Protein AF-A0A969UYA5-F1 (afdb_monomer_lite)

pLDDT: mean 72.91, std 16.97, range [27.48, 94.69]

Radius of gyration: 22.66 Å; chains: 1; bounding box: 53×50×68 Å

Structure (mmCIF, N/CA/C/O backbone):
data_AF-A0A969UYA5-F1
#
_entry.id   AF-A0A969UYA5-F1
#
loop_
_atom_site.group_PDB
_atom_site.id
_atom_site.type_symbol
_atom_site.label_atom_id
_atom_site.label_alt_id
_atom_site.label_comp_id
_atom_site.label_asym_id
_atom_site.label_entity_id
_atom_site.label_seq_id
_atom_site.pdbx_PDB_ins_code
_atom_site.Cartn_x
_atom_site.Cartn_y
_atom_site.Cartn_z
_atom_site.occupancy
_atom_site.B_iso_or_equiv
_atom_site.auth_seq_id
_atom_site.auth_comp_id
_atom_site.auth_asym_id
_atom_site.auth_atom_id
_atom_site.pdbx_PDB_model_num
ATOM 1 N N . MET A 1 1 ? 2.838 2.531 -11.639 1.00 58.12 1 MET A N 1
ATOM 2 C CA . MET A 1 1 ? 3.447 3.869 -11.835 1.00 58.12 1 MET A CA 1
ATOM 3 C C . MET A 1 1 ? 4.867 3.966 -11.291 1.00 58.12 1 MET A C 1
ATOM 5 O O . MET A 1 1 ? 5.771 4.170 -12.091 1.00 58.12 1 MET A O 1
ATOM 9 N N . ARG A 1 2 ? 5.106 3.762 -9.983 1.00 70.12 2 ARG A N 1
ATOM 10 C CA . ARG A 1 2 ? 6.460 3.898 -9.406 1.00 70.12 2 ARG A CA 1
ATOM 11 C C . ARG A 1 2 ? 7.513 2.998 -10.066 1.00 70.12 2 ARG A C 1
ATOM 13 O O . ARG A 1 2 ? 8.562 3.501 -10.433 1.00 70.12 2 ARG A O 1
ATOM 20 N N . ILE A 1 3 ? 7.188 1.719 -10.266 1.00 68.94 3 ILE A N 1
ATOM 21 C CA . ILE A 1 3 ? 8.092 0.694 -10.829 1.00 68.94 3 ILE A CA 1
ATOM 22 C C . ILE A 1 3 ? 8.556 1.015 -12.260 1.00 68.94 3 ILE A C 1
ATOM 24 O O . ILE A 1 3 ? 9.646 0.620 -12.644 1.00 68.94 3 ILE A O 1
ATOM 28 N N . LEU A 1 4 ? 7.724 1.701 -13.048 1.00 67.19 4 LEU A N 1
ATOM 29 C CA . LEU A 1 4 ? 7.918 1.834 -14.498 1.00 67.19 4 LEU A CA 1
ATOM 30 C C . LEU A 1 4 ? 8.340 3.243 -14.938 1.00 67.19 4 LEU A C 1
ATOM 32 O O . LEU A 1 4 ? 8.983 3.384 -15.971 1.00 67.19 4 LEU A O 1
ATOM 36 N N . PHE A 1 5 ? 7.951 4.286 -14.194 1.00 67.25 5 PHE A N 1
ATOM 37 C CA . PHE A 1 5 ? 8.047 5.672 -14.675 1.00 67.25 5 PHE A CA 1
ATOM 38 C C . PHE A 1 5 ? 8.763 6.623 -13.709 1.00 67.25 5 PHE A C 1
ATOM 40 O O . PHE A 1 5 ? 9.532 7.476 -14.137 1.00 67.25 5 PHE A O 1
ATOM 47 N N . VAL A 1 6 ? 8.504 6.506 -12.404 1.00 71.94 6 VAL A N 1
ATOM 48 C CA . VAL A 1 6 ? 8.884 7.545 -11.424 1.00 71.94 6 VAL A CA 1
ATOM 49 C C . VAL A 1 6 ? 10.301 7.357 -10.892 1.00 71.94 6 VAL A C 1
ATOM 51 O O . VAL A 1 6 ? 10.948 8.325 -10.516 1.00 71.94 6 VAL A O 1
ATOM 54 N N . ASN A 1 7 ? 10.778 6.115 -10.834 1.00 71.62 7 ASN A N 1
ATOM 55 C CA . ASN A 1 7 ? 12.016 5.790 -10.132 1.00 71.62 7 ASN A CA 1
ATOM 56 C C . ASN A 1 7 ? 13.274 6.232 -10.894 1.00 71.62 7 ASN A C 1
ATOM 58 O O . ASN A 1 7 ? 14.231 6.685 -10.288 1.00 71.62 7 ASN A O 1
ATOM 62 N N . SER A 1 8 ? 13.250 6.115 -12.224 1.00 69.94 8 SER A N 1
ATOM 63 C CA . SER A 1 8 ? 14.425 6.310 -13.082 1.00 69.94 8 SER A CA 1
ATOM 64 C C . SER A 1 8 ? 14.587 7.754 -13.582 1.00 69.94 8 SER A C 1
ATOM 66 O O . SER A 1 8 ? 15.709 8.202 -13.815 1.00 69.94 8 SER A O 1
ATOM 68 N N . SER A 1 9 ? 13.495 8.522 -13.730 1.00 76.44 9 SER A N 1
ATOM 69 C CA . SER A 1 9 ? 13.557 9.868 -14.313 1.00 76.44 9 SER A CA 1
ATOM 70 C C . SER A 1 9 ? 13.165 10.975 -13.326 1.00 76.44 9 SER A C 1
ATOM 72 O O . SER A 1 9 ? 12.077 10.995 -12.744 1.00 76.44 9 SER A O 1
ATOM 74 N N . ARG A 1 10 ? 14.063 11.958 -13.182 1.00 83.19 10 ARG A N 1
ATOM 75 C CA . ARG A 1 10 ? 13.858 13.143 -12.329 1.00 83.19 10 ARG A CA 1
ATOM 76 C C . ARG A 1 10 ? 12.681 13.988 -12.821 1.00 83.19 10 ARG A C 1
ATOM 78 O O . ARG A 1 10 ? 11.935 14.537 -12.018 1.00 83.19 10 ARG A O 1
ATOM 85 N N . ILE A 1 11 ? 12.496 14.045 -14.141 1.00 84.31 11 ILE A N 1
ATOM 86 C CA . ILE A 1 11 ? 11.427 14.809 -14.792 1.00 84.31 11 ILE A CA 1
ATOM 87 C C . ILE A 1 11 ? 10.058 14.184 -14.497 1.00 84.31 11 ILE A C 1
ATOM 89 O O . ILE A 1 11 ? 9.141 14.902 -14.107 1.00 84.31 11 ILE A O 1
ATOM 93 N N . SER A 1 12 ? 9.908 12.857 -14.615 1.00 82.88 12 SER A N 1
ATOM 94 C CA . SER A 1 12 ? 8.635 12.195 -14.292 1.00 82.88 12 SER A CA 1
ATOM 95 C C . SER A 1 12 ? 8.280 12.333 -12.813 1.00 82.88 12 SER A C 1
ATOM 97 O O . SER A 1 12 ? 7.108 12.520 -12.492 1.00 82.88 12 SER A O 1
ATOM 99 N N . LEU A 1 13 ? 9.270 12.283 -11.915 1.00 84.62 13 LEU A N 1
ATOM 100 C CA . LEU A 1 13 ? 9.055 12.548 -10.492 1.00 84.62 13 LEU A CA 1
ATOM 101 C C . LEU A 1 13 ? 8.584 13.989 -10.262 1.00 84.62 13 LEU A C 1
ATOM 103 O O . LEU A 1 13 ? 7.570 14.188 -9.594 1.00 84.62 13 LEU A O 1
ATOM 107 N N . ALA A 1 14 ? 9.264 14.981 -10.844 1.00 88.56 14 ALA A N 1
ATOM 108 C CA . ALA A 1 14 ? 8.885 16.388 -10.713 1.00 88.56 14 ALA A CA 1
ATOM 109 C C . ALA A 1 14 ? 7.461 16.651 -11.233 1.00 88.56 14 ALA A C 1
ATOM 111 O O . ALA A 1 14 ? 6.651 17.245 -10.523 1.00 88.56 14 ALA A O 1
ATOM 112 N N . MET A 1 15 ? 7.121 16.140 -12.423 1.00 89.69 15 MET A N 1
ATOM 113 C CA . MET A 1 15 ? 5.764 16.255 -12.968 1.00 89.69 15 MET A CA 1
ATOM 114 C C . MET A 1 15 ? 4.723 15.596 -12.060 1.00 89.69 15 MET A C 1
ATOM 116 O O . MET A 1 15 ? 3.682 16.193 -11.800 1.00 89.69 15 MET A O 1
ATOM 120 N N . LEU A 1 16 ? 4.997 14.392 -11.543 1.00 89.06 16 LEU A N 1
ATOM 121 C CA . LEU A 1 16 ? 4.081 13.705 -10.632 1.00 89.06 16 LEU A CA 1
ATOM 122 C C . LEU A 1 16 ? 3.832 14.524 -9.360 1.00 89.06 16 LEU A C 1
ATOM 124 O O . LEU A 1 16 ? 2.685 14.638 -8.929 1.00 89.06 16 LEU A O 1
ATOM 128 N N . LEU A 1 17 ? 4.878 15.104 -8.765 1.00 89.88 17 LEU A N 1
ATOM 129 C CA . LEU A 1 17 ? 4.740 15.938 -7.570 1.00 89.88 17 LEU A CA 1
ATOM 130 C C . LEU A 1 17 ? 3.923 17.200 -7.853 1.00 89.88 17 LEU A C 1
ATOM 132 O O . LEU A 1 17 ? 2.998 17.495 -7.098 1.00 89.88 17 LEU A O 1
ATOM 136 N N . ILE A 1 18 ? 4.201 17.896 -8.958 1.00 94.44 18 ILE A N 1
ATOM 137 C CA . ILE A 1 18 ? 3.446 19.090 -9.362 1.00 94.44 18 ILE A CA 1
ATOM 138 C C . ILE A 1 18 ? 1.971 18.741 -9.578 1.00 94.44 18 ILE A C 1
ATOM 140 O O . ILE A 1 18 ? 1.100 19.402 -9.017 1.00 94.44 18 ILE A O 1
ATOM 144 N N . LEU A 1 19 ? 1.674 17.665 -10.312 1.00 91.12 19 LEU A N 1
ATOM 145 C CA . LEU A 1 19 ? 0.300 17.199 -10.522 1.00 91.12 19 LEU A CA 1
ATOM 146 C C . LEU A 1 19 ? -0.396 16.835 -9.205 1.00 91.12 19 LEU A C 1
ATOM 148 O O . LEU A 1 19 ? -1.575 17.133 -9.031 1.00 91.12 19 LEU A O 1
ATOM 152 N N . THR A 1 20 ? 0.329 16.232 -8.262 1.00 90.31 20 THR A N 1
ATOM 153 C CA . THR A 1 20 ? -0.207 15.887 -6.938 1.00 90.31 20 THR A CA 1
ATOM 154 C C . THR A 1 20 ? -0.541 17.145 -6.130 1.00 90.31 20 THR A C 1
ATOM 156 O O . THR A 1 20 ? -1.608 17.209 -5.523 1.00 90.31 20 THR A O 1
ATOM 159 N N . ILE A 1 21 ? 0.324 18.166 -6.157 1.00 92.44 21 ILE A N 1
ATOM 160 C CA . ILE A 1 21 ? 0.090 19.458 -5.491 1.00 92.44 21 ILE A CA 1
ATOM 161 C C . ILE A 1 21 ? -1.108 20.177 -6.118 1.00 92.44 21 ILE A C 1
ATOM 163 O O . ILE A 1 21 ? -2.002 20.620 -5.400 1.00 92.44 21 ILE A O 1
ATOM 167 N N . LEU A 1 22 ? -1.167 20.250 -7.449 1.00 94.69 22 LEU A N 1
ATOM 168 C CA . LEU A 1 22 ? -2.286 20.871 -8.159 1.00 94.69 22 LEU A CA 1
ATOM 169 C C . LEU A 1 22 ? -3.604 20.135 -7.890 1.00 94.69 22 LEU A C 1
ATOM 171 O O . LEU A 1 22 ? -4.623 20.780 -7.658 1.00 94.69 22 LEU A O 1
ATOM 175 N N . GLY A 1 23 ? -3.586 18.799 -7.844 1.00 92.00 23 GLY A N 1
ATOM 176 C CA . GLY A 1 23 ? -4.746 17.991 -7.462 1.00 92.00 23 GLY A CA 1
ATOM 177 C C . GLY A 1 23 ? -5.199 18.252 -6.023 1.00 92.00 23 GLY A C 1
ATOM 178 O O . GLY A 1 23 ? -6.398 18.378 -5.763 1.00 92.00 23 GLY A O 1
ATOM 179 N N . ALA A 1 24 ? -4.256 18.404 -5.090 1.00 90.06 24 ALA A N 1
ATOM 180 C CA . ALA A 1 24 ? -4.567 18.773 -3.714 1.00 90.06 24 ALA A CA 1
ATOM 181 C C . ALA A 1 24 ? -5.223 20.159 -3.642 1.00 90.06 24 ALA A C 1
ATOM 183 O O . ALA A 1 24 ? -6.282 20.295 -3.034 1.00 90.06 24 ALA A O 1
ATOM 184 N N . ILE A 1 25 ? -4.661 21.162 -4.325 1.00 93.00 25 ILE A N 1
ATOM 185 C CA . ILE A 1 25 ? -5.242 22.511 -4.388 1.00 93.00 25 ILE A CA 1
ATOM 186 C C . ILE A 1 25 ? -6.651 22.454 -4.992 1.00 93.00 25 ILE A C 1
ATOM 188 O O . ILE A 1 25 ? -7.589 22.948 -4.374 1.00 93.00 25 ILE A O 1
ATOM 192 N N . ALA A 1 26 ? -6.825 21.796 -6.142 1.00 93.25 26 ALA A N 1
ATOM 193 C CA . ALA A 1 26 ? -8.108 21.712 -6.839 1.00 93.25 26 ALA A CA 1
ATOM 194 C C . ALA A 1 26 ? -9.198 21.017 -6.008 1.00 93.25 26 ALA A C 1
ATOM 196 O O . ALA A 1 26 ? -10.340 21.462 -5.959 1.00 93.25 26 ALA A O 1
ATOM 197 N N . THR A 1 27 ? -8.867 19.921 -5.326 1.00 90.81 27 THR A N 1
ATOM 198 C CA . THR A 1 27 ? -9.850 19.217 -4.486 1.00 90.81 27 THR A CA 1
ATOM 199 C C . THR A 1 27 ? -10.230 20.016 -3.245 1.00 90.81 27 THR A C 1
ATOM 201 O O . THR A 1 27 ? -11.392 19.989 -2.843 1.00 90.81 27 THR A O 1
ATOM 204 N N . ILE A 1 28 ? -9.284 20.751 -2.654 1.00 90.31 28 ILE A N 1
ATOM 205 C CA . ILE A 1 28 ? -9.555 21.627 -1.512 1.00 90.31 28 ILE A CA 1
ATOM 206 C C . ILE A 1 28 ? -10.418 22.818 -1.940 1.00 90.31 28 ILE A C 1
ATOM 208 O O . ILE A 1 28 ? -11.347 23.163 -1.215 1.00 90.31 28 ILE A O 1
ATOM 212 N N . THR A 1 29 ? -10.168 23.423 -3.105 1.00 91.50 29 THR A N 1
ATOM 213 C CA . THR A 1 29 ? -10.970 24.562 -3.585 1.00 91.50 29 THR A CA 1
ATOM 214 C C . THR A 1 29 ? -12.376 24.153 -4.019 1.00 91.50 29 THR A C 1
ATOM 216 O O . THR A 1 29 ? -13.318 24.891 -3.751 1.00 91.50 29 THR A O 1
ATOM 219 N N . LEU A 1 30 ? -12.540 22.981 -4.645 1.00 92.31 30 LEU A N 1
ATOM 220 C CA . LEU A 1 30 ? -13.842 22.509 -5.134 1.00 92.31 30 LEU A CA 1
ATOM 221 C C . LEU A 1 30 ? -14.729 21.917 -4.034 1.00 92.31 30 LEU A C 1
ATOM 223 O O . LEU A 1 30 ? -15.925 22.193 -3.995 1.00 92.31 30 LEU A O 1
ATOM 227 N N . TYR A 1 31 ? -14.164 21.084 -3.157 1.00 87.69 31 TYR A N 1
ATOM 228 C CA . TYR A 1 31 ? -14.940 20.329 -2.163 1.00 87.69 31 TYR A CA 1
ATOM 229 C C . TYR A 1 31 ? -14.812 20.891 -0.743 1.00 87.69 31 TYR A C 1
ATOM 231 O O . TYR A 1 31 ? -15.539 20.463 0.155 1.00 87.69 31 TYR A O 1
ATOM 239 N N . GLY A 1 32 ? -13.895 21.837 -0.522 1.00 82.88 32 GLY A N 1
ATOM 240 C CA . GLY A 1 32 ? -13.624 22.408 0.791 1.00 82.88 32 GLY A CA 1
ATOM 241 C C . GLY A 1 32 ? -13.033 21.407 1.791 1.00 82.88 32 GLY A C 1
ATOM 242 O O . GLY A 1 32 ? -12.990 20.187 1.591 1.00 82.88 32 GLY A O 1
ATOM 243 N N . GLY A 1 33 ? -12.584 21.935 2.930 1.00 78.50 33 GLY A N 1
ATOM 244 C CA . GLY A 1 33 ? -12.154 21.139 4.082 1.00 78.50 33 GLY A CA 1
ATOM 245 C C . GLY A 1 33 ? -10.960 20.207 3.821 1.00 78.50 33 GLY A C 1
ATOM 246 O O . GLY A 1 33 ? -10.085 20.487 3.010 1.00 78.50 33 GLY A O 1
ATOM 247 N N . ARG A 1 34 ? -10.912 19.078 4.548 1.00 76.88 34 ARG A N 1
ATOM 248 C CA . ARG A 1 34 ? -9.822 18.074 4.502 1.00 76.88 34 ARG A CA 1
ATOM 249 C C . ARG A 1 34 ? -10.077 16.944 3.489 1.00 76.88 34 ARG A C 1
ATOM 251 O O . ARG A 1 34 ? -9.660 15.807 3.702 1.00 76.88 34 ARG A O 1
ATOM 258 N N . SER A 1 35 ? -10.788 17.242 2.402 1.00 82.56 35 SER A N 1
ATOM 259 C CA . SER A 1 35 ? -11.285 16.244 1.4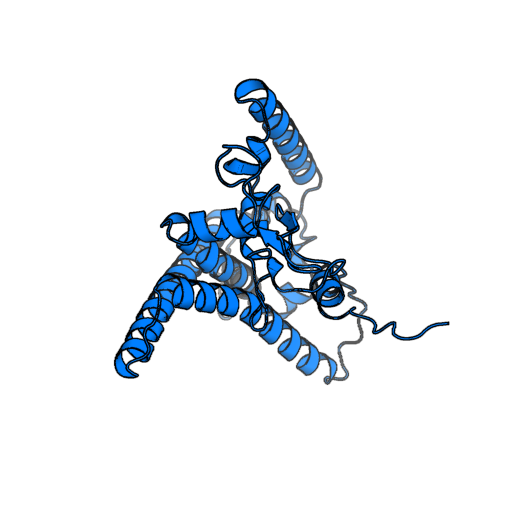42 1.00 82.56 35 SER A CA 1
ATOM 260 C C . SER A 1 35 ? -10.166 15.483 0.722 1.00 82.56 35 SER A C 1
ATOM 262 O O . SER A 1 35 ? -10.278 14.272 0.530 1.00 82.56 35 SER A O 1
ATOM 264 N N . TRP A 1 36 ? -9.049 16.150 0.408 1.00 84.50 36 TRP A N 1
ATOM 265 C CA . TRP A 1 36 ? -7.880 15.498 -0.192 1.00 84.50 36 TRP A CA 1
ATOM 266 C C . TRP A 1 36 ? -7.348 14.362 0.684 1.00 84.50 36 TRP A C 1
ATOM 268 O O . TRP A 1 36 ? -7.261 13.223 0.234 1.00 84.50 36 TRP A O 1
ATOM 278 N N . CYS A 1 37 ? -7.043 14.653 1.952 1.00 77.94 37 CYS A N 1
ATOM 279 C CA . CYS A 1 37 ? -6.482 13.675 2.883 1.00 77.94 37 CYS A CA 1
ATOM 280 C C . CYS A 1 37 ? -7.429 12.495 3.134 1.00 77.94 37 CYS A C 1
ATOM 282 O O . CYS A 1 37 ? -6.965 11.371 3.304 1.00 77.94 37 CYS A O 1
ATOM 284 N N . HIS A 1 38 ? -8.741 12.745 3.128 1.00 75.25 38 HIS A N 1
ATOM 285 C CA . HIS A 1 38 ? -9.751 11.736 3.439 1.00 75.25 38 HIS A CA 1
ATOM 286 C C . HIS A 1 38 ? -10.064 10.782 2.281 1.00 75.25 38 HIS A C 1
ATOM 288 O O . HIS A 1 38 ? -10.316 9.602 2.523 1.00 75.25 38 HIS A O 1
ATOM 294 N N . TYR A 1 39 ? -10.084 11.283 1.043 1.00 78.06 39 TYR A N 1
ATOM 295 C CA . TYR A 1 39 ? -10.631 10.529 -0.090 1.00 78.06 39 TYR A CA 1
ATOM 296 C C . TYR A 1 39 ? -9.631 10.274 -1.213 1.00 78.06 39 TYR A C 1
ATOM 298 O O . TYR A 1 39 ? -9.751 9.270 -1.910 1.00 78.06 39 TYR A O 1
ATOM 306 N N . VAL A 1 40 ? -8.659 11.167 -1.403 1.00 83.12 40 VAL A N 1
ATOM 307 C CA . VAL A 1 40 ? -7.804 11.158 -2.599 1.00 83.12 40 VAL A CA 1
ATOM 308 C C . VAL A 1 40 ? -6.361 10.796 -2.263 1.00 83.12 40 VAL A C 1
ATOM 310 O O . VAL A 1 40 ? -5.689 10.130 -3.048 1.00 83.12 40 VAL A O 1
ATOM 313 N N . CYS A 1 41 ? -5.878 11.190 -1.085 1.00 83.94 41 CYS A N 1
ATOM 314 C CA . CYS A 1 41 ? -4.498 10.986 -0.687 1.00 83.94 41 CYS A CA 1
ATOM 315 C C . CYS A 1 41 ? -4.193 9.489 -0.497 1.00 83.94 41 CYS A C 1
ATOM 317 O O . CYS A 1 41 ? -4.721 8.861 0.430 1.00 83.94 41 CYS A O 1
ATOM 319 N N . PRO A 1 42 ? -3.278 8.905 -1.294 1.00 78.94 42 PRO A N 1
ATOM 3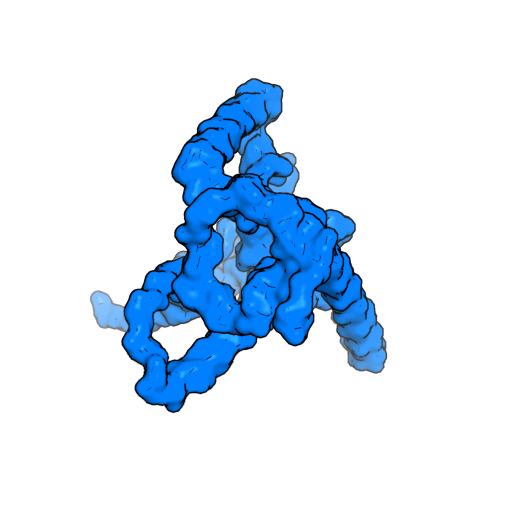20 C CA . PRO A 1 42 ? -2.908 7.501 -1.145 1.00 78.94 42 PRO A CA 1
ATOM 321 C C . PRO A 1 42 ? -2.213 7.233 0.196 1.00 78.94 42 PRO A C 1
ATOM 323 O O . PRO A 1 42 ? -2.324 6.132 0.738 1.00 78.94 42 PRO A O 1
ATOM 326 N N . PHE A 1 43 ? -1.536 8.241 0.763 1.00 79.31 43 PHE A N 1
ATOM 327 C CA . PHE A 1 43 ? -0.889 8.123 2.068 1.00 79.31 43 PHE A CA 1
ATOM 328 C C . PHE A 1 43 ? -1.906 7.927 3.193 1.00 79.31 43 PHE A C 1
ATOM 330 O O . PHE A 1 43 ? -1.651 7.123 4.080 1.00 79.31 43 PHE A O 1
ATOM 337 N N . GLY A 1 44 ? -3.083 8.561 3.124 1.00 74.75 44 GLY A N 1
ATOM 338 C CA . GLY A 1 44 ? -4.138 8.374 4.124 1.00 74.75 44 GLY A CA 1
ATOM 339 C C . GLY A 1 44 ? -4.581 6.912 4.219 1.00 74.75 44 GLY A C 1
ATOM 340 O O . GLY A 1 44 ? -4.634 6.341 5.308 1.00 74.75 44 GLY A O 1
ATOM 341 N N . MET A 1 45 ? -4.795 6.250 3.075 1.00 77.44 45 MET A N 1
ATOM 342 C CA . MET A 1 45 ? -5.133 4.822 3.059 1.00 77.44 45 MET A CA 1
ATOM 343 C C . MET A 1 45 ? -4.016 3.954 3.645 1.00 77.44 45 MET A C 1
ATOM 345 O O . MET A 1 45 ? -4.285 3.102 4.492 1.00 77.44 45 MET A O 1
ATOM 349 N N . VAL A 1 46 ? -2.765 4.190 3.245 1.00 78.44 46 VAL A N 1
ATOM 350 C CA . VAL A 1 46 ? -1.610 3.420 3.733 1.00 78.44 46 VAL A CA 1
ATOM 351 C C . VAL A 1 46 ? -1.382 3.643 5.229 1.00 78.44 46 VAL A C 1
ATOM 353 O O . VAL A 1 46 ? -1.172 2.683 5.969 1.00 78.44 46 VAL A O 1
ATOM 356 N N . GLN A 1 47 ? -1.504 4.883 5.700 1.00 75.44 47 GLN A N 1
ATOM 357 C CA . GLN A 1 47 ? -1.393 5.229 7.110 1.00 75.44 47 GLN A CA 1
ATOM 358 C C . GLN A 1 47 ? -2.384 4.410 7.930 1.00 75.44 47 GLN A C 1
ATOM 360 O O . GLN A 1 47 ? -1.977 3.789 8.900 1.00 75.44 47 GLN A O 1
ATOM 365 N N . THR A 1 48 ? -3.637 4.258 7.492 1.00 75.25 48 THR A N 1
ATOM 366 C CA . THR A 1 48 ? -4.598 3.430 8.237 1.00 75.25 48 THR A CA 1
ATOM 367 C C . THR A 1 48 ? -4.220 1.946 8.329 1.00 75.25 48 THR A C 1
ATOM 369 O O . THR A 1 48 ? -4.691 1.260 9.242 1.00 75.25 48 THR A O 1
ATOM 372 N N . VAL A 1 49 ? -3.407 1.422 7.403 1.00 78.00 49 VAL A N 1
ATOM 373 C CA . VAL A 1 49 ? -2.893 0.045 7.469 1.00 78.00 49 VAL A CA 1
ATOM 374 C C . VAL A 1 49 ? -1.836 -0.070 8.560 1.00 78.00 49 VAL A C 1
ATOM 376 O O . VAL A 1 49 ? -1.831 -1.083 9.256 1.00 78.00 49 VAL A O 1
ATOM 379 N N . PHE A 1 50 ? -1.018 0.964 8.778 1.00 72.44 50 PHE A N 1
ATOM 380 C CA . PHE A 1 50 ? 0.047 0.989 9.789 1.00 72.44 50 PHE A CA 1
ATOM 381 C C . PHE A 1 50 ? -0.403 1.504 11.165 1.00 72.44 50 PHE A C 1
ATOM 383 O O . PHE A 1 50 ? 0.006 0.952 12.180 1.00 72.44 50 PHE A O 1
ATOM 390 N N . THR A 1 51 ? -1.285 2.502 11.220 1.00 69.44 51 THR A N 1
ATOM 391 C CA . THR A 1 51 ? -1.684 3.217 12.447 1.00 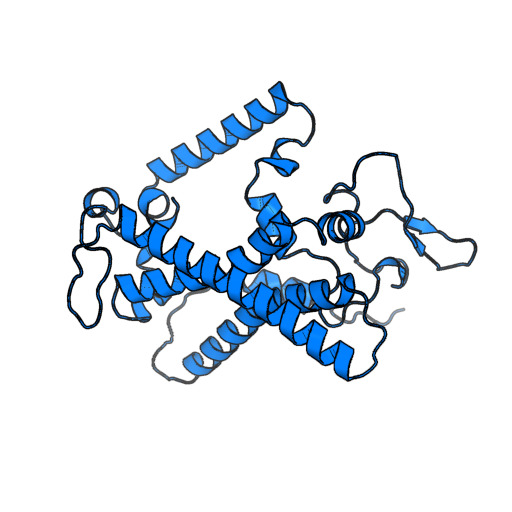69.44 51 THR A CA 1
ATOM 392 C C . THR A 1 51 ? -2.953 2.676 13.096 1.00 69.44 51 THR A C 1
ATOM 394 O O . THR A 1 51 ? -3.512 3.322 13.979 1.00 69.44 51 THR A O 1
ATOM 397 N N . GLY A 1 52 ? -3.446 1.509 12.670 1.00 67.06 52 GLY A N 1
ATOM 398 C CA . GLY A 1 52 ? -4.632 0.916 13.295 1.00 67.06 52 GLY A CA 1
ATOM 399 C C . GLY A 1 52 ? -4.428 0.740 14.809 1.00 67.06 52 GLY A C 1
ATOM 400 O O . GLY A 1 52 ? -3.313 0.400 15.218 1.00 67.06 52 GLY A O 1
ATOM 401 N N . PRO A 1 53 ? -5.477 0.992 15.607 1.00 67.25 53 PRO A N 1
ATOM 402 C CA . PRO A 1 53 ? -5.410 1.070 17.054 1.00 67.25 53 PRO A CA 1
ATOM 403 C C . PRO A 1 53 ? -5.083 -0.286 17.646 1.00 67.25 53 PRO A C 1
ATOM 405 O O . PRO A 1 53 ? -5.533 -1.298 17.121 1.00 67.25 53 PRO A O 1
ATOM 408 N N . ARG A 1 54 ? -4.376 -0.270 18.779 1.00 69.56 54 ARG A N 1
ATOM 409 C CA . ARG A 1 54 ? -3.922 -1.445 19.540 1.00 69.56 54 ARG A CA 1
ATOM 410 C C . ARG A 1 54 ? -2.875 -2.274 18.776 1.00 69.56 54 ARG A C 1
ATOM 412 O O . ARG A 1 54 ? -3.086 -2.693 17.644 1.00 69.56 54 ARG A O 1
ATOM 419 N N . GLY A 1 55 ? -1.729 -2.499 19.419 1.00 61.88 55 GLY A N 1
ATOM 420 C CA . GLY A 1 55 ? -0.787 -3.552 19.026 1.00 61.88 55 GLY A CA 1
ATOM 421 C C . GLY A 1 55 ? -1.264 -4.923 19.518 1.00 61.88 55 GLY A C 1
ATOM 422 O O . GLY A 1 55 ? -2.307 -5.017 20.170 1.00 61.88 55 GLY A O 1
ATOM 423 N N . LEU A 1 56 ? -0.500 -5.986 19.240 1.00 56.50 56 LEU A N 1
ATOM 424 C CA . LEU A 1 56 ? -0.883 -7.356 19.617 1.00 56.50 56 LEU A CA 1
ATOM 425 C C . LEU A 1 56 ? -1.036 -7.499 21.147 1.00 56.50 56 LEU A C 1
ATOM 427 O O . LEU A 1 56 ? -1.835 -8.298 21.621 1.00 56.50 56 LEU A O 1
ATOM 431 N N . LEU A 1 57 ? -0.314 -6.657 21.897 1.00 54.12 57 LEU A N 1
ATOM 432 C CA . LEU A 1 57 ? -0.342 -6.522 23.359 1.00 54.12 57 LEU A CA 1
ATOM 433 C C . LEU A 1 57 ? -0.907 -5.159 23.820 1.00 54.12 57 LEU A C 1
ATOM 435 O O . LEU A 1 57 ? -0.677 -4.722 24.945 1.00 54.12 57 LEU A O 1
ATOM 439 N N . GLY A 1 58 ? -1.590 -4.427 22.935 1.00 57.50 58 GLY A N 1
ATOM 440 C CA . GLY A 1 58 ? -2.068 -3.074 23.217 1.00 57.50 58 GLY A CA 1
ATOM 441 C C . GLY A 1 58 ? -3.345 -3.060 24.057 1.00 57.50 58 GLY A C 1
ATOM 442 O O . GLY A 1 58 ? -4.369 -3.596 23.635 1.00 57.50 58 GLY A O 1
ATOM 443 N N . SER A 1 59 ? -3.314 -2.382 25.206 1.00 62.44 59 SER A N 1
ATOM 444 C CA . SER A 1 59 ? -4.510 -2.069 25.997 1.00 62.44 59 SER A CA 1
ATOM 445 C C . SER A 1 59 ? -5.333 -0.929 25.375 1.00 62.44 59 SER A C 1
ATOM 447 O O . SER A 1 59 ? -4.869 -0.211 24.481 1.00 62.44 59 SER A O 1
ATOM 449 N N . LYS A 1 60 ? -6.585 -0.757 25.828 1.00 68.56 60 LYS A N 1
ATOM 450 C CA . LYS A 1 60 ? -7.444 0.361 25.399 1.00 68.56 60 LYS A CA 1
ATOM 451 C C . LYS A 1 60 ? -6.768 1.679 25.776 1.00 68.56 60 LYS A C 1
ATOM 453 O O . LYS A 1 60 ? -6.346 1.846 26.918 1.00 68.56 60 LYS A O 1
ATOM 458 N N . ALA A 1 61 ? -6.677 2.633 24.856 1.00 64.44 61 ALA A N 1
ATOM 459 C CA . ALA A 1 61 ? -5.839 3.805 25.099 1.00 64.44 61 ALA A CA 1
ATOM 460 C C . ALA A 1 61 ? -6.380 4.756 26.192 1.00 64.44 61 ALA A C 1
ATOM 462 O O . ALA A 1 61 ? -5.574 5.445 26.802 1.00 64.44 61 ALA A O 1
ATOM 463 N N . HIS A 1 62 ? -7.676 4.716 26.532 1.00 63.28 62 HIS A N 1
ATOM 464 C CA . HIS A 1 62 ? -8.248 5.428 27.695 1.00 63.28 62 HIS A CA 1
ATOM 465 C C . HIS A 1 62 ? -8.012 4.735 29.051 1.00 63.28 62 HIS A C 1
ATOM 467 O O . HIS A 1 62 ? -8.338 5.291 30.088 1.00 63.28 62 HIS A O 1
ATOM 473 N N . THR A 1 63 ? -7.478 3.507 29.066 1.00 69.25 63 THR A N 1
ATOM 474 C CA . THR A 1 63 ? -7.165 2.782 30.318 1.00 69.25 63 THR A CA 1
ATOM 475 C C . THR A 1 63 ? -5.735 3.010 30.795 1.00 69.25 63 THR A C 1
ATOM 477 O O . THR A 1 63 ? -5.335 2.480 31.828 1.00 69.25 63 THR A O 1
ATOM 480 N N . LYS A 1 64 ? -4.938 3.762 30.029 1.00 69.88 64 LYS A N 1
ATOM 481 C CA . LYS A 1 64 ? -3.569 4.090 30.409 1.00 69.88 64 LYS A CA 1
ATOM 482 C C . LYS A 1 64 ? -3.545 5.306 31.343 1.00 69.88 64 LYS A C 1
ATOM 484 O O . LYS A 1 64 ? -4.421 6.160 31.230 1.00 69.88 64 LYS A O 1
ATOM 489 N N . PRO A 1 65 ? -2.549 5.395 32.243 1.00 66.75 65 PRO A N 1
ATOM 490 C CA . PRO A 1 65 ? -2.446 6.497 33.191 1.00 66.75 65 PRO A CA 1
ATOM 491 C C . PRO A 1 65 ? -2.311 7.852 32.482 1.00 66.75 65 PRO A C 1
ATOM 493 O O . PRO A 1 65 ? -1.773 7.939 31.368 1.00 66.75 65 PRO A O 1
ATOM 496 N N . MET A 1 66 ? -2.791 8.898 33.158 1.00 58.97 66 MET A N 1
ATOM 497 C CA . MET A 1 66 ? -2.723 10.292 32.712 1.00 58.97 66 MET A CA 1
ATOM 498 C C . MET A 1 66 ? -1.291 10.667 32.296 1.00 58.97 66 MET A C 1
ATOM 500 O O . MET A 1 66 ? -0.328 10.314 32.974 1.00 58.97 66 MET A O 1
ATOM 504 N N . GLY A 1 67 ? -1.145 11.359 31.164 1.00 63.59 67 GLY A N 1
ATOM 505 C CA . GLY A 1 67 ? 0.162 11.772 30.630 1.00 63.59 67 GLY A CA 1
ATOM 506 C C . GLY A 1 67 ? 0.913 10.705 29.821 1.00 63.59 67 GLY A C 1
ATOM 507 O O . GLY A 1 67 ? 1.956 11.003 29.242 1.00 63.59 67 GLY A O 1
ATOM 508 N N . SER A 1 68 ? 0.389 9.480 29.707 1.00 67.94 68 SER A N 1
ATOM 509 C CA . SER A 1 68 ? 0.970 8.483 28.802 1.00 67.94 68 SER A CA 1
ATOM 510 C C . SER A 1 68 ? 0.694 8.817 27.329 1.00 67.94 68 SER A C 1
ATOM 512 O O . SER A 1 68 ? -0.448 9.043 26.910 1.00 67.94 68 SER A O 1
ATOM 514 N N . ILE A 1 69 ? 1.751 8.811 26.510 1.00 63.41 69 ILE A N 1
ATOM 515 C CA . ILE A 1 69 ? 1.634 9.032 25.066 1.00 63.41 69 ILE A CA 1
ATOM 516 C C . ILE A 1 69 ? 0.815 7.886 24.466 1.00 63.41 69 ILE A C 1
ATOM 518 O O . ILE A 1 69 ? 1.165 6.704 24.523 1.00 63.41 69 ILE A O 1
ATOM 522 N N . THR A 1 70 ? -0.334 8.251 23.921 1.00 68.12 70 THR A N 1
ATOM 523 C CA . THR A 1 70 ? -1.378 7.355 23.428 1.00 68.12 70 THR A CA 1
ATOM 524 C C . THR A 1 70 ? -1.924 7.911 22.116 1.00 68.12 70 THR A C 1
ATOM 526 O O . THR A 1 70 ? -1.678 9.066 21.781 1.00 68.12 70 THR A O 1
ATOM 529 N N . GLN A 1 71 ? -2.603 7.082 21.318 1.00 70.56 71 GLN A N 1
ATOM 530 C CA . GLN A 1 71 ? -3.108 7.513 20.008 1.00 70.56 71 GLN A CA 1
ATOM 531 C C . GLN A 1 71 ? -4.069 8.711 20.106 1.00 70.56 71 GLN A C 1
ATOM 533 O O . GLN A 1 71 ? -4.694 8.917 21.147 1.00 70.56 71 GLN A O 1
ATOM 538 N N . SER A 1 72 ? -4.209 9.472 19.010 1.00 72.25 72 SER A N 1
ATOM 539 C CA . SER A 1 72 ? -5.121 10.620 18.932 1.00 72.25 72 SER A CA 1
ATOM 540 C C . SER A 1 72 ? -6.561 10.188 19.211 1.00 72.25 72 SER A C 1
ATOM 542 O O . SER A 1 72 ? -7.128 9.360 18.487 1.00 72.25 72 SER A O 1
ATOM 544 N N . MET A 1 73 ? -7.122 10.732 20.291 1.00 74.50 73 MET A N 1
ATOM 545 C CA . MET A 1 73 ? -8.501 10.523 20.717 1.00 74.50 73 MET A CA 1
ATOM 546 C C . MET A 1 73 ? -8.992 11.690 21.566 1.00 74.50 73 MET A C 1
ATOM 548 O O . MET A 1 73 ? -8.212 12.399 22.203 1.00 74.50 73 MET A O 1
ATOM 552 N N . CYS A 1 74 ? -10.307 11.841 21.622 1.00 75.94 74 CYS A N 1
ATOM 553 C CA . CYS A 1 74 ? -10.966 12.843 22.442 1.00 75.94 74 CYS A CA 1
ATOM 554 C C . CYS A 1 74 ? -11.265 12.278 23.835 1.00 75.94 74 CYS A C 1
ATOM 556 O O . CYS A 1 74 ? -11.825 11.186 23.957 1.00 75.94 74 CYS A O 1
ATOM 558 N N . ARG A 1 75 ? -10.903 13.019 24.888 1.00 76.75 75 ARG A N 1
ATOM 559 C CA . ARG A 1 75 ? -11.014 12.562 26.280 1.00 76.75 75 ARG A CA 1
ATOM 560 C C . ARG A 1 75 ? -11.709 13.577 27.164 1.00 76.75 75 ARG A C 1
ATOM 562 O O . ARG A 1 75 ? -11.567 14.780 26.967 1.00 76.75 75 ARG A O 1
ATOM 569 N N . THR A 1 76 ? -12.409 13.064 28.163 1.00 76.44 76 THR A N 1
ATOM 570 C CA . THR A 1 76 ? -12.903 13.825 29.311 1.00 76.44 76 THR A CA 1
ATOM 571 C C . THR A 1 76 ? -12.450 13.148 30.590 1.00 76.44 76 THR A C 1
ATOM 573 O O . THR A 1 76 ? -12.339 11.921 30.641 1.00 76.44 76 THR A O 1
ATOM 576 N N . VAL A 1 77 ? -12.191 13.948 31.619 1.00 79.25 77 VAL A N 1
ATOM 577 C CA . VAL A 1 77 ? -11.902 13.440 32.961 1.00 79.25 77 VAL A CA 1
ATOM 578 C C . VAL A 1 77 ? -13.219 12.953 33.562 1.00 79.25 77 VAL A C 1
ATOM 580 O O . VAL A 1 77 ? -14.214 13.680 33.543 1.00 79.25 77 VAL A O 1
ATOM 583 N N . GLY A 1 78 ? -13.244 11.697 34.000 1.00 74.62 78 GLY A N 1
ATOM 584 C CA . GLY A 1 78 ? -14.381 11.098 34.685 1.00 74.62 78 GLY A CA 1
ATOM 585 C C . GLY A 1 78 ? -14.570 11.660 36.102 1.00 74.62 78 GLY A C 1
ATOM 586 O O . GLY A 1 78 ? -13.756 12.451 36.575 1.00 74.62 78 GLY A O 1
ATOM 587 N N . PRO A 1 79 ? -15.645 11.255 36.795 1.00 73.06 79 PRO A N 1
ATOM 588 C CA . PRO A 1 79 ? -15.939 11.709 38.157 1.00 73.06 79 PRO A CA 1
ATOM 589 C C . PRO A 1 79 ? -14.926 11.212 39.205 1.00 73.06 79 PRO A C 1
ATOM 591 O O . PRO A 1 79 ? -14.833 11.796 40.281 1.00 73.06 79 PRO A O 1
ATOM 594 N N . GLU A 1 80 ? -14.159 10.161 38.902 1.00 75.94 80 GLU A N 1
ATOM 595 C CA . GLU A 1 80 ? -13.096 9.637 39.764 1.00 75.94 80 GLU A CA 1
ATOM 596 C C . GLU A 1 80 ? -11.715 10.196 39.366 1.00 75.94 80 GLU A C 1
ATOM 598 O O . GLU A 1 80 ? -11.398 10.277 38.171 1.00 75.94 80 GLU A O 1
ATOM 603 N N . PRO A 1 81 ? -10.855 10.552 40.341 1.00 69.00 81 PRO A N 1
ATOM 604 C CA . PRO A 1 81 ? -9.531 11.096 40.064 1.00 69.00 81 PRO A CA 1
ATOM 605 C C . PRO A 1 81 ? -8.667 10.079 39.306 1.00 69.00 81 PRO A C 1
ATOM 607 O O . PRO A 1 81 ? -8.420 8.971 39.775 1.00 69.00 81 PRO A O 1
ATOM 610 N N . GLY A 1 82 ? -8.193 10.474 38.123 1.00 68.50 82 GLY A N 1
ATOM 611 C CA . GLY A 1 82 ? -7.305 9.665 37.281 1.00 68.50 82 GLY A CA 1
ATOM 612 C C . GLY A 1 82 ? -8.001 8.750 36.267 1.00 68.50 82 GLY A C 1
ATOM 613 O O . GLY A 1 82 ? -7.304 8.076 35.508 1.00 68.50 82 GLY A O 1
ATOM 614 N N . GLN A 1 83 ? -9.338 8.735 36.197 1.00 68.94 83 GLN A N 1
ATOM 615 C CA . GLN A 1 83 ? -10.070 7.962 35.189 1.00 68.94 83 GLN A CA 1
ATOM 616 C C . GLN A 1 83 ? -10.390 8.826 33.958 1.00 68.94 83 GLN A C 1
ATOM 618 O O . GLN A 1 83 ? -11.230 9.722 34.008 1.00 68.94 83 GLN A O 1
ATOM 623 N N . GLU A 1 84 ? -9.742 8.548 32.826 1.00 72.38 84 GLU A N 1
ATOM 624 C CA . GLU A 1 84 ? -10.058 9.186 31.544 1.00 72.38 84 GLU A CA 1
ATOM 625 C C . GLU A 1 84 ? -11.115 8.372 30.782 1.00 72.38 84 GLU A C 1
ATOM 627 O O . GLU A 1 84 ? -11.019 7.151 30.655 1.00 72.38 84 GLU A O 1
ATOM 632 N N . GLN A 1 85 ? -12.127 9.047 30.237 1.00 73.62 85 GLN A N 1
ATOM 633 C CA . GLN A 1 85 ? -13.155 8.425 29.401 1.00 73.62 85 GLN A CA 1
ATOM 634 C C . G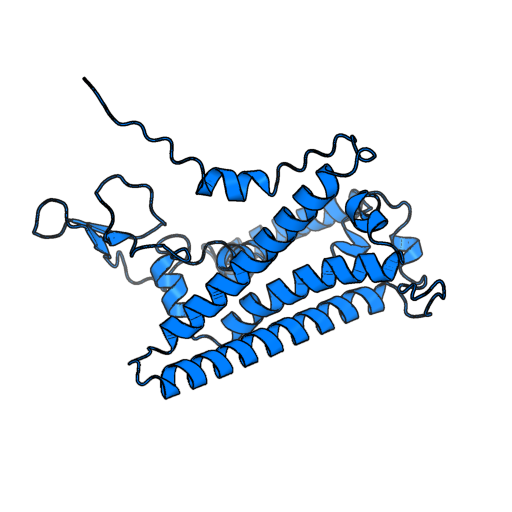LN A 1 85 ? -13.118 9.013 27.989 1.00 73.62 85 GLN A C 1
ATOM 636 O O . GLN A 1 85 ? -12.873 10.207 27.800 1.00 73.62 85 GLN A O 1
ATOM 641 N N . SER A 1 86 ? -13.356 8.175 26.975 1.00 73.69 86 SER A N 1
ATOM 642 C CA . SER A 1 86 ? -13.456 8.636 25.588 1.00 73.69 86 SER A CA 1
ATOM 643 C C . SER A 1 86 ? -14.725 9.466 25.412 1.00 73.69 86 SER A C 1
ATOM 645 O O . SER A 1 86 ? -15.824 8.946 25.615 1.00 73.69 86 SER A O 1
ATOM 647 N N . THR A 1 87 ? -14.587 10.723 24.998 1.00 71.44 87 THR A N 1
ATOM 648 C CA . THR A 1 87 ? -15.722 11.632 24.798 1.00 71.44 87 THR A CA 1
ATOM 649 C C . THR A 1 87 ? -15.901 11.955 23.322 1.00 71.44 87 THR A C 1
ATOM 651 O O . THR A 1 87 ? -14.934 12.097 22.579 1.00 71.44 87 THR A O 1
ATOM 654 N N . CYS A 1 88 ? -17.146 12.128 22.880 1.00 67.44 88 CYS A N 1
ATOM 655 C CA . CYS A 1 88 ? -17.432 12.612 21.534 1.00 67.44 88 CYS A CA 1
ATOM 656 C C . CYS A 1 88 ? -17.462 14.148 21.520 1.00 67.44 88 CYS A C 1
ATOM 658 O O . CYS A 1 88 ? -18.506 14.741 21.783 1.00 67.44 88 CYS A O 1
ATOM 660 N N . ILE A 1 89 ? -16.348 14.805 21.180 1.00 61.69 89 ILE A N 1
ATOM 661 C CA . ILE A 1 89 ? -16.378 16.247 20.895 1.00 61.69 89 ILE A CA 1
ATOM 662 C C . ILE A 1 89 ? -16.900 16.491 19.471 1.00 61.69 89 ILE A C 1
ATOM 664 O O . ILE A 1 89 ? -16.171 16.413 18.487 1.00 61.69 89 ILE A O 1
ATOM 668 N N . ASN A 1 90 ? -18.190 16.818 19.391 1.00 48.59 90 ASN A N 1
ATOM 669 C CA . ASN A 1 90 ? -18.907 17.306 18.209 1.00 48.59 90 ASN A CA 1
ATOM 670 C C . ASN A 1 90 ? -19.228 16.279 17.089 1.00 48.59 90 ASN A C 1
ATOM 672 O O . ASN A 1 90 ? -18.496 15.331 16.809 1.00 48.59 90 ASN A O 1
ATOM 676 N N . CYS A 1 91 ? -20.374 16.501 16.437 1.00 53.56 91 CYS A N 1
ATOM 677 C CA . CYS A 1 91 ? -21.140 15.597 15.567 1.00 53.56 91 CYS A CA 1
ATOM 678 C C . CYS A 1 91 ? -20.536 15.315 14.174 1.00 53.56 91 CYS A C 1
ATOM 680 O O . CYS A 1 91 ? -21.283 15.061 13.227 1.00 53.56 91 CYS A O 1
ATOM 682 N N . LYS A 1 92 ? -19.211 15.373 13.990 1.00 60.88 92 LYS A N 1
ATOM 683 C CA . LYS A 1 92 ? -18.609 15.028 12.691 1.00 60.88 92 LYS A CA 1
ATOM 684 C C . LYS A 1 92 ? -18.331 13.525 12.615 1.00 60.88 92 LYS A C 1
ATOM 686 O O . LYS A 1 92 ? -17.878 12.919 13.584 1.00 60.88 92 LYS A O 1
ATOM 691 N N . SER A 1 93 ? -18.617 12.927 11.454 1.00 64.44 93 SER A N 1
ATOM 692 C CA . SER A 1 93 ? -18.278 11.533 11.130 1.00 64.44 93 SER A CA 1
ATOM 693 C C . SER A 1 93 ? -16.839 11.215 11.553 1.00 64.44 93 SER A C 1
ATOM 695 O O . SER A 1 93 ? -15.984 12.093 11.408 1.00 64.44 93 SER A O 1
ATOM 697 N N . PRO A 1 94 ? -16.548 10.001 12.044 1.00 71.75 94 PRO A N 1
ATOM 698 C CA . PRO A 1 94 ? -15.309 9.715 12.761 1.00 71.75 94 PRO A CA 1
ATOM 699 C C . PRO A 1 94 ? -14.068 9.993 11.896 1.00 71.75 94 PRO A C 1
ATOM 701 O O . PRO A 1 94 ? -13.728 9.235 10.985 1.00 71.75 94 PRO A O 1
ATOM 704 N N . CYS A 1 95 ? -13.417 11.121 12.184 1.00 72.62 95 CYS A N 1
ATOM 705 C CA . CYS A 1 95 ? -12.258 11.633 11.463 1.00 72.62 95 CYS A CA 1
ATOM 706 C C . CYS A 1 95 ? -10.989 11.002 12.034 1.00 72.62 95 CYS A C 1
ATOM 708 O O . CYS A 1 95 ? -10.750 11.111 13.237 1.00 72.62 95 CYS A O 1
ATOM 710 N N . LEU A 1 96 ? -10.171 10.386 11.176 1.00 75.75 96 LEU A N 1
ATOM 711 C CA . LEU A 1 96 ? -8.933 9.704 11.575 1.00 75.75 96 LEU A CA 1
ATOM 712 C C . LEU A 1 96 ? -7.968 10.633 12.334 1.00 75.75 96 LEU A C 1
ATOM 714 O O . LEU A 1 96 ? -7.299 10.188 13.262 1.00 75.75 96 LEU A O 1
ATOM 718 N N . ASP A 1 97 ? -7.931 11.916 11.962 1.00 74.06 97 ASP A N 1
ATOM 719 C CA . ASP A 1 97 ? -7.054 12.918 12.581 1.00 74.06 97 ASP A CA 1
ATOM 720 C C . ASP A 1 97 ? -7.492 13.314 14.001 1.00 74.06 97 ASP A C 1
ATOM 722 O O . ASP A 1 97 ? -6.667 13.747 14.799 1.00 74.06 97 ASP A O 1
ATOM 726 N N . ILE A 1 98 ? -8.790 13.211 14.306 1.00 75.75 98 ILE A N 1
ATOM 727 C CA . ILE A 1 98 ? -9.376 13.635 15.590 1.00 75.75 98 ILE A CA 1
ATOM 728 C C . ILE A 1 98 ? -9.445 12.447 16.548 1.00 75.75 98 ILE A C 1
ATOM 730 O O . ILE A 1 98 ? -9.022 12.537 17.698 1.00 75.75 98 ILE A O 1
ATOM 734 N N . ASP A 1 99 ? -9.983 11.333 16.057 1.00 78.94 99 ASP A N 1
ATOM 735 C CA . ASP A 1 99 ? -10.169 10.111 16.825 1.00 78.94 99 ASP A CA 1
ATOM 736 C C . ASP A 1 99 ? -9.879 8.901 15.934 1.00 78.94 99 ASP A C 1
ATOM 738 O O . ASP A 1 99 ? -10.733 8.379 15.202 1.00 78.94 99 ASP A O 1
ATOM 742 N N . SER A 1 100 ? -8.619 8.477 15.992 1.00 78.06 100 SER A N 1
ATOM 743 C CA . SER A 1 100 ? -8.105 7.373 15.187 1.00 78.06 100 SER A CA 1
ATOM 744 C C . SER A 1 100 ? -8.709 6.025 15.590 1.00 78.06 100 SER A C 1
ATOM 746 O O . SER A 1 100 ? -8.963 5.178 14.727 1.00 78.06 100 SER A O 1
ATOM 748 N N . GLU A 1 101 ? -9.012 5.841 16.879 1.00 78.88 101 GLU A N 1
ATOM 749 C CA . GLU A 1 101 ? -9.605 4.612 17.400 1.00 78.88 101 GLU A CA 1
ATOM 750 C C . GLU A 1 101 ? -11.061 4.483 16.936 1.00 78.88 101 GLU A C 1
ATOM 752 O O . GLU A 1 101 ? -11.436 3.467 16.343 1.00 78.88 101 GLU A O 1
ATOM 757 N N . LYS A 1 102 ? -11.874 5.530 17.108 1.00 79.44 102 LYS A N 1
ATOM 758 C CA . LYS A 1 102 ? -13.277 5.526 16.667 1.00 79.44 102 LYS A CA 1
ATOM 759 C C . LYS A 1 102 ? -13.407 5.393 15.150 1.00 79.44 102 LYS A C 1
ATOM 761 O O . LYS A 1 102 ? -14.270 4.652 14.676 1.00 79.44 102 LYS A O 1
ATOM 766 N N . SER A 1 103 ? -12.540 6.066 14.386 1.00 81.75 103 SER A N 1
ATOM 767 C CA . SER A 1 103 ? -12.499 5.939 12.922 1.00 81.75 103 SER A CA 1
ATOM 768 C C . SER A 1 103 ? -12.194 4.507 12.487 1.00 81.75 103 SER A C 1
ATOM 770 O O . SER A 1 103 ? -12.881 3.955 11.623 1.00 81.75 103 SER A O 1
ATOM 772 N N . TYR A 1 104 ? -11.241 3.847 13.145 1.00 83.69 104 TYR A N 1
ATOM 773 C CA . TYR A 1 104 ? -10.923 2.456 12.850 1.00 83.69 104 TYR A CA 1
ATOM 774 C C . TYR A 1 104 ? -12.107 1.510 13.069 1.00 83.69 104 TYR A C 1
ATOM 776 O O . TYR A 1 104 ? -12.460 0.772 12.147 1.00 83.69 104 TYR A O 1
ATOM 784 N N . TRP A 1 105 ? -12.736 1.539 14.252 1.00 84.12 105 TRP A N 1
ATOM 785 C CA . TRP A 1 105 ? -13.852 0.635 14.568 1.00 84.12 105 TRP A CA 1
ATOM 786 C C . TRP A 1 105 ? -15.042 0.862 13.630 1.00 84.12 105 TRP A C 1
ATOM 788 O O . TRP A 1 105 ? -15.628 -0.100 13.133 1.00 84.12 105 TRP A O 1
ATOM 798 N N . TYR A 1 106 ? -15.327 2.120 13.280 1.00 85.56 106 TYR A N 1
ATOM 799 C CA . TYR A 1 106 ? -16.378 2.463 12.319 1.00 85.56 106 TYR A CA 1
ATOM 800 C C . TYR A 1 106 ? -16.129 1.875 10.917 1.00 85.56 106 TYR A C 1
ATOM 802 O O . TYR A 1 106 ? -17.057 1.410 10.247 1.00 85.56 106 TYR A O 1
ATOM 810 N N . HIS A 1 107 ? -14.873 1.868 10.458 1.00 84.62 107 HIS A N 1
ATOM 811 C CA . HIS A 1 107 ? -14.509 1.370 9.130 1.00 84.62 107 HIS A CA 1
ATOM 812 C C . HIS A 1 107 ? -14.150 -0.125 9.090 1.00 84.62 107 HIS A C 1
ATOM 814 O O . HIS A 1 107 ? -14.063 -0.690 7.998 1.00 84.62 107 HIS A O 1
ATOM 820 N N . LEU A 1 108 ? -14.002 -0.794 10.238 1.00 86.44 108 LEU A N 1
ATOM 821 C CA . LEU A 1 108 ? -13.562 -2.192 10.344 1.00 86.44 108 LEU A CA 1
ATOM 822 C C . LEU A 1 108 ? -14.453 -3.177 9.568 1.00 86.44 108 LEU A C 1
ATOM 824 O O . LEU A 1 108 ? -13.970 -4.131 8.951 1.00 86.44 108 LEU A O 1
ATOM 828 N N . ASN A 1 109 ? -15.766 -2.945 9.582 1.00 84.88 109 ASN A N 1
ATOM 829 C CA . ASN A 1 109 ? -16.737 -3.826 8.937 1.00 84.88 109 ASN A CA 1
ATOM 830 C C . ASN A 1 109 ? -16.999 -3.501 7.457 1.00 84.88 109 ASN A C 1
ATOM 832 O O . ASN A 1 109 ? -17.685 -4.273 6.786 1.00 84.88 109 ASN A O 1
ATOM 836 N N . ARG A 1 110 ? -16.468 -2.391 6.926 1.00 87.44 110 ARG A N 1
ATOM 837 C CA . ARG A 1 110 ? -16.719 -1.977 5.537 1.00 87.44 110 ARG A CA 1
ATOM 838 C C . ARG A 1 110 ? -16.004 -2.922 4.556 1.00 87.44 110 ARG A C 1
ATOM 840 O O . ARG A 1 110 ? -14.839 -3.242 4.781 1.00 87.44 110 ARG A O 1
ATOM 847 N N . PRO A 1 111 ? -16.638 -3.327 3.440 1.00 78.88 111 PRO A N 1
ATOM 848 C CA . PRO A 1 111 ? -16.064 -4.317 2.521 1.00 78.88 111 PRO A CA 1
ATOM 849 C C . PRO A 1 111 ? -14.739 -3.853 1.898 1.00 78.88 111 PRO A C 1
ATOM 851 O O . PRO A 1 111 ? -13.783 -4.622 1.822 1.00 78.88 111 PRO A O 1
ATOM 854 N N . GLY A 1 112 ? -14.623 -2.563 1.558 1.00 84.38 112 GLY A N 1
ATOM 855 C CA . GLY A 1 112 ? -13.380 -1.991 1.028 1.00 84.38 112 GLY A CA 1
ATOM 856 C C . GLY A 1 112 ? -12.195 -2.062 2.001 1.00 84.38 112 GLY A C 1
ATOM 857 O O . GLY A 1 112 ? -11.045 -2.076 1.569 1.00 84.38 112 GLY A O 1
ATOM 858 N N . ARG A 1 113 ? -12.447 -2.175 3.313 1.00 85.94 113 ARG A N 1
ATOM 859 C CA . ARG A 1 113 ? -11.390 -2.220 4.331 1.00 85.94 113 ARG A CA 1
ATOM 860 C C . ARG A 1 113 ? -10.542 -3.485 4.229 1.00 85.94 113 ARG A C 1
ATOM 862 O O . ARG A 1 113 ? -9.323 -3.405 4.349 1.00 85.94 113 ARG A O 1
ATOM 869 N N . GLN A 1 114 ? -11.173 -4.632 3.986 1.00 86.94 114 GLN A N 1
ATOM 870 C CA . GLN A 1 114 ? -10.469 -5.908 3.829 1.00 86.94 114 GLN A CA 1
ATOM 871 C C . GLN A 1 114 ? -9.603 -5.912 2.567 1.00 86.94 114 GLN A C 1
ATOM 873 O O . GLN A 1 114 ? -8.463 -6.368 2.615 1.00 86.94 114 GLN A O 1
ATOM 878 N N . LEU A 1 115 ? -10.116 -5.350 1.465 1.00 88.94 115 LEU A N 1
ATOM 879 C CA . LEU A 1 115 ? -9.357 -5.222 0.222 1.00 88.94 115 LEU A CA 1
ATOM 880 C C . LEU A 1 115 ? -8.096 -4.381 0.425 1.00 88.94 115 LEU A C 1
ATOM 882 O O . LEU A 1 115 ? -7.018 -4.802 0.023 1.00 88.94 115 LEU A O 1
ATOM 886 N N . VAL A 1 116 ? -8.208 -3.229 1.092 1.00 87.50 116 VAL A N 1
ATOM 887 C CA . VAL A 1 116 ? -7.048 -2.368 1.361 1.00 87.50 116 VAL A CA 1
ATOM 888 C C . VAL A 1 116 ? -6.051 -3.066 2.286 1.00 87.50 116 VAL A C 1
ATOM 890 O O . VAL A 1 116 ? -4.864 -3.095 1.982 1.00 87.50 116 VAL A O 1
ATOM 893 N N . GLN A 1 117 ? -6.508 -3.663 3.389 1.00 85.88 117 GLN A N 1
ATOM 894 C CA . GLN A 1 117 ? -5.609 -4.229 4.398 1.00 85.88 117 GLN A CA 1
ATOM 895 C C . GLN A 1 117 ? -4.874 -5.484 3.894 1.00 85.88 117 GLN A C 1
ATOM 897 O O . GLN A 1 117 ? -3.653 -5.576 4.016 1.00 85.88 117 GLN A O 1
ATOM 902 N N . TYR A 1 118 ? -5.596 -6.435 3.296 1.00 88.94 118 TYR A N 1
ATOM 903 C CA . TYR A 1 118 ? -5.009 -7.677 2.784 1.00 88.94 118 TYR A CA 1
ATOM 904 C C . TYR A 1 118 ? -4.365 -7.505 1.409 1.00 88.94 118 TYR A C 1
ATOM 906 O O . TYR A 1 118 ? -3.296 -8.059 1.149 1.00 88.94 118 TYR A O 1
ATOM 914 N N . GLY A 1 119 ? -4.980 -6.699 0.542 1.00 89.50 119 GLY A N 1
ATOM 915 C CA . GLY A 1 119 ? -4.433 -6.380 -0.770 1.00 89.50 119 GLY A CA 1
ATOM 916 C C . GLY A 1 119 ? -3.125 -5.604 -0.667 1.00 89.50 119 GLY A C 1
ATOM 917 O O . GLY A 1 119 ? -2.218 -5.883 -1.440 1.00 89.50 119 GLY A O 1
ATOM 918 N N . TYR A 1 120 ? -2.964 -4.707 0.316 1.00 87.56 120 TYR A N 1
ATOM 919 C CA . TYR A 1 120 ? -1.689 -4.015 0.542 1.00 87.56 120 TYR A CA 1
ATOM 920 C C . TYR A 1 120 ? -0.550 -4.984 0.876 1.00 87.56 120 TYR A C 1
ATOM 922 O O . TYR A 1 120 ? 0.524 -4.883 0.288 1.00 87.56 120 TYR A O 1
ATOM 930 N N . LEU A 1 121 ? -0.786 -5.962 1.756 1.00 85.88 121 LEU A N 1
ATOM 931 C CA . LEU A 1 121 ? 0.208 -6.996 2.056 1.00 85.88 121 LEU A CA 1
ATOM 932 C C . LEU A 1 121 ? 0.568 -7.804 0.800 1.00 85.88 121 LEU A C 1
ATOM 934 O O . LEU A 1 121 ? 1.747 -8.007 0.512 1.00 85.88 121 LEU A O 1
ATOM 938 N N . GLY A 1 122 ? -0.443 -8.188 0.017 1.00 89.88 122 GLY A N 1
ATOM 939 C CA . GLY A 1 122 ? -0.248 -8.820 -1.286 1.00 89.88 122 GLY A CA 1
ATOM 940 C C . GLY A 1 122 ? 0.580 -7.957 -2.242 1.00 89.88 122 GLY A C 1
ATOM 941 O O . GLY A 1 122 ? 1.528 -8.448 -2.840 1.00 89.88 122 GLY A O 1
ATOM 942 N N . LEU A 1 123 ? 0.300 -6.655 -2.335 1.00 89.88 123 LEU A N 1
ATOM 943 C CA . LEU A 1 123 ? 1.053 -5.714 -3.169 1.00 89.88 123 LEU A CA 1
ATOM 944 C C . LEU A 1 123 ? 2.521 -5.598 -2.746 1.00 89.88 123 LEU A C 1
ATOM 946 O O . LEU A 1 123 ? 3.388 -5.544 -3.614 1.00 89.88 123 LEU A O 1
ATOM 950 N N . VAL A 1 124 ? 2.817 -5.579 -1.442 1.00 86.56 124 VAL A N 1
ATOM 951 C CA . VAL A 1 124 ? 4.201 -5.541 -0.935 1.00 86.56 124 VAL A CA 1
ATOM 952 C C . VAL A 1 124 ? 4.952 -6.818 -1.316 1.00 86.56 124 VAL A C 1
ATOM 954 O O . VAL A 1 124 ? 6.072 -6.745 -1.820 1.00 86.56 124 VAL A O 1
ATOM 957 N N . VAL A 1 125 ? 4.331 -7.987 -1.139 1.00 88.38 125 VAL A N 1
ATOM 958 C CA . VAL A 1 125 ? 4.931 -9.266 -1.549 1.00 88.38 125 VAL A CA 1
ATOM 959 C C . VAL A 1 125 ? 5.105 -9.316 -3.068 1.00 88.38 125 VAL A C 1
ATOM 961 O O . VAL A 1 125 ? 6.190 -9.631 -3.550 1.00 88.38 125 VAL A O 1
ATOM 964 N N . GLY A 1 126 ? 4.078 -8.933 -3.826 1.00 89.44 126 GLY A N 1
ATOM 965 C CA . GLY A 1 126 ? 4.105 -8.889 -5.285 1.00 89.44 126 GLY A CA 1
ATOM 966 C C . GLY A 1 126 ? 5.161 -7.935 -5.835 1.00 89.44 126 GLY A C 1
ATOM 967 O O . GLY A 1 126 ? 5.783 -8.241 -6.846 1.00 89.44 126 GLY A O 1
ATOM 968 N N . TYR A 1 127 ? 5.422 -6.820 -5.150 1.00 87.69 127 TYR A N 1
ATOM 969 C CA . TYR A 1 127 ? 6.504 -5.898 -5.490 1.00 87.69 127 TYR A CA 1
ATOM 970 C C . TYR A 1 127 ? 7.873 -6.582 -5.410 1.00 87.69 127 TYR A C 1
ATOM 972 O O . TYR A 1 127 ? 8.659 -6.496 -6.350 1.00 87.69 127 TYR A O 1
ATOM 980 N N . ILE A 1 128 ? 8.142 -7.299 -4.315 1.00 85.44 128 ILE A N 1
ATOM 981 C CA . ILE A 1 128 ? 9.401 -8.035 -4.129 1.00 85.44 128 ILE A CA 1
ATOM 982 C C . ILE A 1 128 ? 9.506 -9.164 -5.161 1.00 85.44 128 ILE A C 1
ATOM 984 O O . ILE A 1 128 ? 10.525 -9.289 -5.837 1.00 85.44 128 ILE A O 1
ATOM 988 N N . VAL A 1 129 ? 8.440 -9.955 -5.325 1.00 87.19 129 VAL A N 1
ATOM 989 C CA . VAL A 1 129 ? 8.405 -11.074 -6.277 1.00 87.19 129 VAL A CA 1
ATOM 990 C C . VAL A 1 129 ? 8.572 -10.598 -7.716 1.00 87.19 129 VAL A C 1
ATOM 992 O O . VAL A 1 129 ? 9.276 -11.242 -8.485 1.00 87.19 129 VAL A O 1
ATOM 995 N N . TYR A 1 130 ? 7.999 -9.457 -8.090 1.00 87.50 130 TYR A N 1
ATOM 996 C CA . TYR A 1 130 ? 8.183 -8.911 -9.429 1.00 87.50 130 TYR A CA 1
ATOM 997 C C . TYR A 1 130 ? 9.657 -8.631 -9.733 1.00 87.50 130 TYR A C 1
ATOM 999 O O . TYR A 1 130 ? 10.126 -9.015 -10.797 1.00 87.50 130 TYR A O 1
ATOM 1007 N N . TYR A 1 131 ? 10.414 -8.035 -8.806 1.00 82.38 131 TYR A N 1
ATOM 1008 C CA . TYR A 1 131 ? 11.847 -7.810 -9.030 1.00 82.38 131 TYR A CA 1
ATOM 1009 C C . TYR A 1 131 ? 12.669 -9.099 -9.038 1.00 82.38 131 TYR A C 1
ATOM 1011 O O . TYR A 1 131 ? 13.652 -9.178 -9.773 1.00 82.38 131 TYR A O 1
ATOM 1019 N N . LEU A 1 132 ? 12.241 -10.116 -8.286 1.00 83.44 132 LEU A N 1
ATOM 1020 C CA . LEU A 1 132 ? 12.817 -11.459 -8.377 1.00 83.44 132 LEU A CA 1
ATOM 1021 C C . LEU A 1 132 ? 12.607 -12.062 -9.769 1.00 83.44 132 LEU A C 1
ATOM 1023 O O . LEU A 1 132 ? 13.555 -12.564 -10.362 1.00 83.44 132 LEU A O 1
ATOM 1027 N N . LEU A 1 133 ? 11.390 -11.969 -10.307 1.00 83.56 133 LEU A N 1
ATOM 1028 C CA . LEU A 1 133 ? 11.052 -12.464 -11.644 1.00 83.56 133 LEU A CA 1
ATOM 1029 C C . LEU A 1 133 ? 11.650 -11.606 -12.766 1.00 83.56 133 LEU A C 1
ATOM 1031 O O . LEU A 1 133 ? 11.863 -12.100 -13.866 1.00 83.56 133 LEU A O 1
ATOM 1035 N N . TYR A 1 134 ? 11.896 -10.324 -12.511 1.00 80.56 134 TYR A N 1
ATOM 1036 C CA . TYR A 1 134 ? 12.490 -9.409 -13.480 1.00 80.56 134 TYR A CA 1
ATOM 1037 C C . TYR A 1 134 ? 13.991 -9.651 -13.659 1.00 80.56 134 TYR A C 1
ATOM 1039 O O . TYR A 1 134 ? 14.486 -9.565 -14.773 1.00 80.56 134 TYR A O 1
ATOM 1047 N N . ALA A 1 135 ? 14.723 -9.939 -12.583 1.00 76.88 135 ALA A N 1
ATOM 1048 C CA . ALA A 1 135 ? 16.170 -10.136 -12.658 1.00 76.88 135 ALA A CA 1
ATOM 1049 C C . ALA A 1 135 ? 16.598 -11.610 -12.647 1.00 76.88 135 ALA A C 1
ATOM 1051 O O . ALA A 1 135 ? 17.760 -11.906 -12.903 1.00 76.88 135 ALA A O 1
ATOM 1052 N N . GLY A 1 136 ? 15.701 -12.532 -12.283 1.00 76.00 136 GLY A N 1
ATOM 1053 C CA . GLY A 1 136 ? 16.024 -13.947 -12.082 1.00 76.00 136 GLY A CA 1
ATOM 1054 C C . GLY A 1 136 ? 16.906 -14.228 -10.854 1.00 76.00 136 GLY A C 1
ATOM 1055 O O . GLY A 1 136 ? 17.188 -15.388 -10.568 1.00 76.00 136 GLY A O 1
ATOM 1056 N N . ASN A 1 137 ? 17.327 -13.197 -10.108 1.00 78.56 137 ASN A N 1
ATOM 1057 C CA . ASN A 1 137 ? 18.152 -13.308 -8.904 1.00 78.56 137 ASN A CA 1
ATOM 1058 C C . ASN A 1 137 ? 17.639 -12.355 -7.790 1.00 78.56 137 ASN A C 1
ATOM 1060 O O . ASN A 1 137 ? 17.369 -11.181 -8.071 1.00 78.56 137 ASN A O 1
ATOM 1064 N N . PRO A 1 138 ? 17.524 -12.806 -6.520 1.00 77.12 138 PRO A N 1
ATOM 1065 C CA . PRO A 1 138 ? 17.285 -11.939 -5.357 1.00 77.12 138 PRO A CA 1
ATOM 1066 C C . PRO A 1 138 ? 18.242 -10.765 -5.160 1.00 77.12 138 PRO A C 1
ATOM 1068 O O . PRO A 1 138 ? 17.808 -9.740 -4.627 1.00 77.12 138 PRO A O 1
ATOM 1071 N N . ASP A 1 139 ? 19.493 -10.862 -5.592 1.00 80.19 139 ASP A N 1
ATOM 1072 C CA . ASP A 1 139 ? 20.512 -9.833 -5.367 1.00 80.19 139 ASP A CA 1
ATOM 1073 C C . ASP A 1 139 ? 20.158 -8.500 -6.030 1.00 80.19 139 ASP A C 1
ATOM 1075 O O . ASP A 1 139 ? 20.432 -7.436 -5.476 1.00 80.19 139 ASP A O 1
ATOM 1079 N N . TYR A 1 140 ? 19.449 -8.532 -7.160 1.00 79.12 140 TYR A N 1
ATOM 1080 C CA . TYR A 1 140 ? 19.034 -7.321 -7.865 1.00 79.12 140 TYR A CA 1
ATOM 1081 C C . TYR A 1 140 ? 18.133 -6.422 -7.005 1.00 79.12 140 TYR A C 1
ATOM 1083 O O . TYR A 1 140 ? 18.321 -5.205 -6.967 1.00 79.12 140 TYR A O 1
ATOM 1091 N N . TYR A 1 141 ? 17.204 -7.006 -6.240 1.00 80.62 141 TYR A N 1
ATOM 1092 C CA . TYR A 1 141 ? 16.343 -6.240 -5.337 1.00 80.62 141 TYR A CA 1
ATOM 1093 C C . TYR A 1 141 ? 17.141 -5.588 -4.198 1.00 80.62 141 TYR A C 1
ATOM 1095 O O . TYR A 1 141 ? 16.948 -4.407 -3.897 1.00 80.62 141 TYR A O 1
ATOM 1103 N N . PHE A 1 142 ? 18.054 -6.346 -3.582 1.00 81.44 142 PHE A N 1
ATOM 1104 C CA . PHE A 1 142 ? 18.840 -5.884 -2.433 1.00 81.44 142 PHE A CA 1
ATOM 1105 C C . PHE A 1 142 ? 19.959 -4.911 -2.815 1.00 81.44 142 PHE A C 1
ATOM 1107 O O . PHE A 1 142 ? 20.282 -4.036 -2.019 1.00 81.44 142 PHE A O 1
ATOM 1114 N N . SER A 1 143 ? 20.496 -5.011 -4.032 1.00 80.81 143 SER A N 1
ATOM 1115 C CA . SER A 1 143 ? 21.518 -4.092 -4.550 1.00 80.81 143 SER A CA 1
ATOM 1116 C C . SER A 1 143 ? 21.017 -2.655 -4.728 1.00 80.81 143 SER A C 1
ATOM 1118 O O . SER A 1 143 ? 21.815 -1.731 -4.842 1.00 80.81 143 SER A O 1
ATOM 1120 N N . GLY A 1 144 ? 19.697 -2.445 -4.795 1.00 77.25 144 GLY A N 1
ATOM 1121 C CA . GLY A 1 144 ? 19.119 -1.126 -5.052 1.00 77.25 144 GLY A CA 1
ATOM 1122 C C . GLY A 1 144 ? 19.246 -0.649 -6.504 1.00 77.25 144 GLY A C 1
ATOM 1123 O O . GLY A 1 144 ? 18.737 0.428 -6.818 1.00 77.25 144 GLY A O 1
ATOM 1124 N N . ALA A 1 145 ? 19.851 -1.435 -7.405 1.00 77.31 145 ALA A N 1
ATOM 1125 C CA . ALA A 1 145 ? 20.080 -1.063 -8.807 1.00 77.31 145 ALA A CA 1
ATOM 1126 C C . ALA A 1 145 ? 18.787 -0.678 -9.555 1.00 77.31 145 ALA A C 1
ATOM 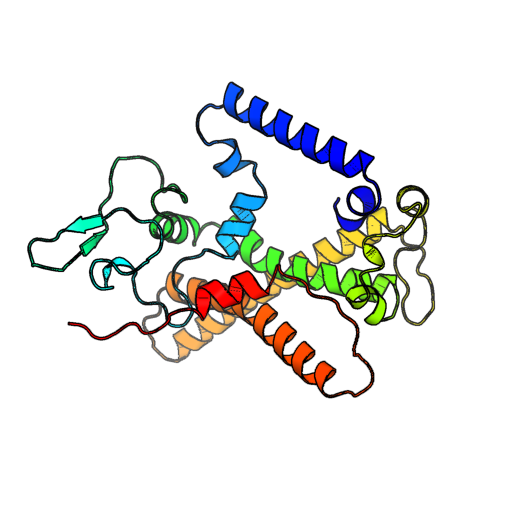1128 O O . ALA A 1 145 ? 18.789 0.237 -10.376 1.00 77.31 145 ALA A O 1
ATOM 1129 N N . TRP A 1 146 ? 17.655 -1.277 -9.169 1.00 76.56 146 TRP A N 1
ATOM 1130 C CA . TRP A 1 146 ? 16.307 -0.964 -9.663 1.00 76.56 146 TRP A CA 1
ATOM 1131 C C . TRP A 1 146 ? 15.888 0.513 -9.514 1.00 76.56 146 TRP A C 1
ATOM 1133 O O . TRP A 1 146 ? 14.919 0.951 -10.140 1.00 76.56 146 TRP A O 1
ATOM 1143 N N . SER A 1 147 ? 16.586 1.289 -8.679 1.00 73.69 147 SER A N 1
ATOM 1144 C CA . SER A 1 147 ? 16.363 2.730 -8.502 1.00 73.69 147 SER A CA 1
ATOM 1145 C C . SER A 1 147 ? 17.076 3.626 -9.507 1.00 73.69 147 SER A C 1
ATOM 1147 O O . SER A 1 147 ? 16.608 4.732 -9.748 1.00 73.69 147 SER A O 1
ATOM 1149 N N . HIS A 1 148 ? 18.140 3.146 -10.148 1.00 72.00 148 HIS A N 1
ATOM 1150 C CA . HIS A 1 148 ? 19.011 3.965 -10.996 1.00 72.00 148 HIS A CA 1
ATOM 1151 C C . HIS A 1 148 ? 19.213 3.360 -12.391 1.00 72.00 148 HIS A C 1
ATOM 1153 O O . HIS A 1 148 ? 20.267 3.521 -13.001 1.00 72.00 148 HIS A O 1
ATOM 1159 N N . GLU A 1 149 ? 18.208 2.661 -12.923 1.00 71.69 149 GLU A N 1
ATOM 1160 C CA . GLU A 1 149 ? 18.331 2.026 -14.234 1.00 71.69 149 GLU A CA 1
ATOM 1161 C C . GLU A 1 149 ? 18.195 3.067 -15.366 1.00 71.69 149 GLU A C 1
ATOM 1163 O O . GLU A 1 149 ? 17.164 3.750 -15.443 1.00 71.69 149 GLU A O 1
ATOM 1168 N N . PRO A 1 150 ? 19.202 3.233 -16.246 1.00 66.88 150 PRO A N 1
ATOM 1169 C CA . PRO A 1 150 ? 19.140 4.200 -17.337 1.00 66.88 150 PRO A CA 1
ATOM 1170 C C . PRO A 1 150 ? 18.117 3.773 -18.402 1.00 66.88 150 PRO A C 1
ATOM 1172 O O . PRO A 1 150 ? 17.972 2.594 -18.715 1.00 66.88 150 PRO A O 1
ATOM 1175 N N . ASN A 1 151 ? 17.415 4.744 -18.995 1.00 68.75 151 ASN A N 1
ATOM 1176 C CA . ASN A 1 151 ? 16.467 4.533 -20.101 1.00 68.75 151 ASN A CA 1
ATOM 1177 C C . ASN A 1 151 ? 15.329 3.527 -19.817 1.00 68.75 151 ASN A C 1
ATOM 1179 O O . ASN A 1 151 ? 14.900 2.798 -20.717 1.00 68.75 151 ASN A O 1
ATOM 1183 N N . GLN A 1 152 ? 14.764 3.526 -18.600 1.00 69.56 152 GLN A N 1
ATOM 1184 C CA . GLN A 1 152 ? 13.617 2.664 -18.275 1.00 69.56 152 GLN A CA 1
ATOM 1185 C C . GLN A 1 152 ? 12.427 2.843 -19.229 1.00 69.56 152 GLN A C 1
ATOM 1187 O O . GLN A 1 152 ? 11.821 1.841 -19.609 1.00 69.56 152 GLN A O 1
ATOM 1192 N N . LEU A 1 153 ? 12.153 4.076 -19.679 1.00 69.00 153 LEU A N 1
ATOM 1193 C CA . LEU A 1 153 ? 11.067 4.394 -20.617 1.00 69.00 153 LEU A CA 1
ATOM 1194 C C . LEU A 1 153 ? 11.218 3.665 -21.963 1.00 69.00 153 LEU A C 1
ATOM 1196 O O . LEU A 1 153 ? 10.248 3.129 -22.490 1.00 69.00 153 LEU A O 1
ATOM 1200 N N . GLY A 1 154 ? 12.443 3.565 -22.487 1.00 67.38 154 GLY A N 1
ATOM 1201 C CA . GLY A 1 154 ? 12.730 2.808 -23.712 1.00 67.38 154 GLY A CA 1
ATOM 1202 C C . GLY A 1 154 ? 12.714 1.288 -23.509 1.00 67.38 154 GLY A C 1
ATOM 1203 O O . GLY A 1 154 ? 12.679 0.526 -24.470 1.00 67.38 154 GLY A O 1
ATOM 1204 N N . SER A 1 155 ? 12.727 0.825 -22.256 1.00 70.69 155 SER A N 1
ATOM 1205 C CA . SER A 1 155 ? 12.699 -0.597 -21.903 1.00 70.69 155 SER A CA 1
ATOM 1206 C C . SER A 1 155 ? 11.298 -1.128 -21.574 1.00 70.69 155 SER A C 1
ATOM 1208 O O . SER A 1 155 ? 11.161 -2.314 -21.283 1.00 70.69 155 SER A O 1
ATOM 1210 N N . LEU A 1 156 ? 10.259 -0.284 -21.622 1.00 70.81 156 LEU A N 1
ATOM 1211 C CA . LEU A 1 156 ? 8.888 -0.638 -21.221 1.00 70.81 156 LEU A CA 1
ATOM 1212 C C . LEU A 1 156 ? 8.282 -1.782 -22.047 1.00 70.81 156 LEU A C 1
ATOM 1214 O O . LEU A 1 156 ? 7.483 -2.561 -21.526 1.00 70.81 156 LEU A O 1
ATOM 1218 N N . LEU A 1 157 ? 8.675 -1.880 -23.319 1.00 73.06 157 LEU A N 1
ATOM 1219 C CA . LEU A 1 157 ? 8.232 -2.923 -24.247 1.00 73.06 157 LEU A CA 1
ATOM 1220 C C . LEU A 1 157 ? 9.169 -4.138 -24.287 1.00 73.06 157 LEU A C 1
ATOM 1222 O O . LEU A 1 157 ? 8.847 -5.128 -24.936 1.00 73.06 157 LEU A O 1
ATOM 1226 N N . LYS A 1 158 ? 10.316 -4.083 -23.596 1.00 76.25 158 LYS A N 1
ATOM 1227 C CA . LYS A 1 158 ? 11.213 -5.239 -23.480 1.00 76.25 158 LYS A CA 1
ATOM 1228 C C . LYS A 1 158 ? 10.562 -6.333 -22.613 1.00 76.25 158 LYS A C 1
ATOM 1230 O O . LYS A 1 158 ? 9.660 -6.016 -21.828 1.00 76.25 158 LYS A O 1
ATOM 1235 N N . PRO A 1 159 ? 11.024 -7.593 -22.717 1.00 77.62 159 PRO A N 1
ATOM 1236 C CA . PRO A 1 159 ? 10.548 -8.689 -21.877 1.00 77.62 159 PRO A CA 1
ATOM 1237 C C . PRO A 1 159 ? 10.625 -8.329 -20.389 1.00 77.62 159 PRO A C 1
ATOM 1239 O O . PRO A 1 159 ? 11.630 -7.780 -19.920 1.00 77.62 159 PRO A O 1
ATOM 1242 N N . GLY A 1 160 ? 9.530 -8.576 -19.670 1.00 71.31 160 GLY A N 1
ATOM 1243 C CA . GLY A 1 160 ? 9.374 -8.230 -18.258 1.00 71.31 160 GLY A CA 1
ATOM 1244 C C . GLY A 1 160 ? 9.548 -9.387 -17.283 1.00 71.31 160 GLY A C 1
ATOM 1245 O O . GLY A 1 160 ? 9.637 -9.132 -16.085 1.00 71.31 160 GLY A O 1
ATOM 1246 N N . PHE A 1 161 ? 9.629 -10.624 -17.774 1.00 78.50 161 PHE A N 1
ATOM 1247 C CA . PHE A 1 161 ? 9.865 -11.809 -16.954 1.00 78.50 161 PHE A CA 1
ATOM 1248 C C . PHE A 1 161 ? 11.058 -12.599 -17.476 1.00 78.50 161 PHE A C 1
ATOM 1250 O O . PHE A 1 161 ? 11.130 -12.910 -18.664 1.00 78.50 161 PHE A O 1
ATOM 1257 N N . TYR A 1 162 ? 11.947 -12.954 -16.557 1.00 75.38 162 TYR A N 1
ATOM 1258 C CA . TYR A 1 162 ? 13.104 -13.806 -16.777 1.00 75.38 162 TYR A CA 1
ATOM 1259 C C . TYR A 1 162 ? 12.978 -14.977 -15.804 1.00 75.38 162 TYR A C 1
ATOM 1261 O O . TYR A 1 162 ? 13.281 -14.858 -14.616 1.00 75.38 162 TYR A O 1
ATOM 1269 N N . ILE A 1 163 ? 12.453 -16.100 -16.293 1.00 75.38 163 ILE A N 1
ATOM 1270 C CA . ILE A 1 163 ? 12.249 -17.311 -15.490 1.00 75.38 163 ILE A CA 1
ATOM 1271 C C . ILE A 1 163 ? 13.254 -18.348 -15.979 1.00 75.38 163 ILE A C 1
ATOM 1273 O O . ILE A 1 163 ? 13.299 -18.645 -17.166 1.00 75.38 163 ILE A O 1
ATOM 1277 N N . ALA A 1 164 ? 14.078 -18.877 -15.070 1.00 66.00 164 ALA A N 1
ATOM 1278 C CA . ALA A 1 164 ? 15.080 -19.904 -15.380 1.00 66.00 164 ALA A CA 1
ATOM 1279 C C . ALA A 1 164 ? 16.057 -19.537 -16.525 1.00 66.00 164 ALA A C 1
ATOM 1281 O O . ALA A 1 164 ? 16.557 -20.411 -17.222 1.00 66.00 164 ALA A O 1
ATOM 1282 N N . GLY A 1 165 ? 16.343 -18.243 -16.711 1.00 66.31 165 GLY A N 1
ATOM 1283 C CA . GLY A 1 165 ? 17.243 -17.753 -17.763 1.00 66.31 165 GLY A CA 1
ATOM 1284 C C . GLY A 1 165 ? 16.580 -17.528 -19.126 1.00 66.31 165 GLY A C 1
ATOM 1285 O O . GLY A 1 165 ? 17.207 -16.931 -19.998 1.00 66.31 165 GLY A O 1
ATOM 1286 N N . GLU A 1 166 ? 15.311 -17.909 -19.300 1.00 75.19 166 GLU A N 1
ATOM 1287 C CA . GLU A 1 166 ? 14.543 -17.619 -20.511 1.00 75.19 166 GLU A CA 1
ATOM 1288 C C . GLU A 1 166 ? 13.673 -16.368 -20.339 1.00 75.19 166 GLU A C 1
ATOM 1290 O O . GLU A 1 166 ? 12.989 -16.170 -19.327 1.00 75.19 166 GLU A O 1
ATOM 1295 N N . ALA A 1 167 ? 13.709 -15.498 -21.351 1.00 77.50 167 ALA A N 1
ATOM 1296 C CA . ALA A 1 167 ? 12.910 -14.283 -21.388 1.00 77.50 167 ALA A CA 1
ATOM 1297 C C . ALA A 1 167 ? 11.512 -14.595 -21.935 1.00 77.50 167 ALA A C 1
ATOM 1299 O O . ALA A 1 167 ? 11.346 -14.942 -23.105 1.00 77.50 167 ALA A O 1
ATOM 1300 N N . ILE A 1 168 ? 10.487 -14.419 -21.104 1.00 80.69 168 ILE A N 1
ATOM 1301 C CA . ILE A 1 168 ? 9.098 -14.512 -21.553 1.00 80.69 168 ILE A CA 1
ATOM 1302 C C . ILE A 1 168 ? 8.717 -13.160 -22.158 1.00 80.69 168 ILE A C 1
ATOM 1304 O O . ILE A 1 168 ? 8.800 -12.123 -21.494 1.00 80.69 168 ILE A O 1
ATOM 1308 N N . ASN A 1 169 ? 8.251 -13.175 -23.409 1.00 79.00 169 ASN A N 1
ATOM 1309 C CA . ASN A 1 169 ? 7.915 -11.994 -24.217 1.00 79.00 169 ASN A CA 1
ATOM 1310 C C . ASN A 1 169 ? 6.639 -11.251 -23.764 1.00 79.00 169 ASN A C 1
ATOM 1312 O O . ASN A 1 169 ? 5.855 -10.779 -24.584 1.00 79.00 169 ASN A O 1
ATOM 1316 N N . ILE A 1 170 ? 6.408 -11.126 -22.458 1.00 81.94 170 ILE A N 1
ATOM 1317 C CA . ILE A 1 170 ? 5.368 -10.255 -21.910 1.00 81.94 170 ILE A CA 1
ATOM 1318 C C . ILE A 1 170 ? 6.009 -8.887 -21.636 1.00 81.94 170 ILE A C 1
ATOM 1320 O O . ILE A 1 170 ? 6.956 -8.816 -20.846 1.00 81.94 170 ILE A O 1
ATOM 1324 N N . PRO A 1 171 ? 5.517 -7.792 -22.246 1.00 84.38 171 PRO A N 1
ATOM 1325 C CA . PRO A 1 171 ? 6.041 -6.449 -22.013 1.00 84.38 171 PRO A CA 1
ATOM 1326 C C . PRO A 1 171 ? 5.996 -6.061 -20.532 1.00 84.38 171 PRO A C 1
ATOM 1328 O O . PRO A 1 171 ? 4.998 -6.329 -19.854 1.00 84.38 171 PRO A O 1
ATOM 1331 N N . LYS A 1 172 ? 7.014 -5.342 -20.034 1.00 81.38 172 LYS A N 1
ATOM 1332 C CA . LYS A 1 172 ? 7.054 -4.832 -18.642 1.00 81.38 172 LYS A CA 1
ATOM 1333 C C . LYS A 1 172 ? 5.796 -4.055 -18.253 1.00 81.38 172 LYS A C 1
ATOM 1335 O O . LYS A 1 172 ? 5.352 -4.132 -17.106 1.00 81.38 172 LYS A O 1
ATOM 1340 N N . LEU A 1 173 ? 5.211 -3.332 -19.213 1.00 82.94 173 LEU A N 1
ATOM 1341 C CA . LEU A 1 173 ? 3.981 -2.560 -19.025 1.00 82.94 173 LEU A CA 1
ATOM 1342 C C . LEU A 1 173 ? 2.795 -3.424 -18.570 1.00 82.94 173 LEU A C 1
ATOM 1344 O O . LEU A 1 173 ? 1.966 -2.940 -17.808 1.00 82.94 173 LEU A O 1
ATOM 1348 N N . VAL A 1 174 ? 2.734 -4.684 -19.011 1.00 85.38 174 VAL A N 1
ATOM 1349 C CA . VAL A 1 174 ? 1.683 -5.645 -18.643 1.00 85.38 174 VAL A CA 1
ATOM 1350 C C . VAL A 1 174 ? 2.151 -6.557 -17.511 1.00 85.38 174 VAL A C 1
ATOM 1352 O O . VAL A 1 174 ? 1.391 -6.819 -16.584 1.00 85.38 174 VAL A O 1
ATOM 1355 N N . ALA A 1 175 ? 3.417 -6.980 -17.533 1.00 86.44 175 ALA A N 1
ATOM 1356 C CA . ALA A 1 175 ? 3.998 -7.862 -16.525 1.00 86.44 175 ALA A CA 1
ATOM 1357 C C . ALA A 1 175 ? 3.880 -7.286 -15.102 1.00 86.44 175 ALA A C 1
ATOM 1359 O O . ALA A 1 175 ? 3.409 -7.971 -14.197 1.00 86.44 175 ALA A O 1
ATOM 1360 N N . ALA A 1 176 ? 4.246 -6.014 -14.911 1.00 85.44 176 ALA A N 1
ATOM 1361 C CA . ALA A 1 176 ? 4.230 -5.368 -13.599 1.00 85.44 176 ALA A CA 1
ATOM 1362 C C . ALA A 1 176 ? 2.822 -5.214 -12.980 1.00 85.44 176 ALA A C 1
ATOM 1364 O O . ALA A 1 176 ? 2.649 -5.572 -11.816 1.00 85.44 176 ALA A O 1
ATOM 1365 N N . PRO A 1 177 ? 1.793 -4.680 -13.674 1.00 88.75 177 PRO A N 1
ATOM 1366 C CA . PRO A 1 177 ? 0.452 -4.630 -13.096 1.00 88.75 177 PRO A CA 1
ATOM 1367 C C . PRO A 1 177 ? -0.152 -6.024 -12.920 1.00 88.75 177 PRO A C 1
ATOM 1369 O O . PRO A 1 177 ? -0.876 -6.224 -11.950 1.00 88.75 177 PRO A O 1
ATOM 1372 N N . LEU A 1 178 ? 0.162 -6.986 -13.795 1.00 90.12 178 LEU A N 1
ATOM 1373 C CA . LEU A 1 178 ? -0.356 -8.349 -13.689 1.00 90.12 178 LEU A CA 1
ATOM 1374 C C . LEU A 1 178 ? 0.163 -9.059 -12.433 1.00 90.12 178 LEU A C 1
ATOM 1376 O O . LEU A 1 178 ? -0.635 -9.639 -11.699 1.00 90.12 178 LEU A O 1
ATOM 1380 N N . THR A 1 179 ? 1.467 -8.976 -12.141 1.00 90.06 179 THR A N 1
ATOM 1381 C CA . THR A 1 179 ? 2.012 -9.546 -10.898 1.00 90.06 179 THR A CA 1
ATOM 1382 C C . THR A 1 179 ? 1.409 -8.873 -9.679 1.00 90.06 179 THR A C 1
ATOM 1384 O O . THR A 1 179 ? 0.926 -9.556 -8.781 1.00 90.06 179 THR A O 1
ATOM 1387 N N . LEU A 1 180 ? 1.382 -7.541 -9.646 1.00 90.69 180 LEU A N 1
ATOM 1388 C CA . LEU A 1 180 ? 0.837 -6.803 -8.512 1.00 90.69 180 LEU A CA 1
ATOM 1389 C C . LEU A 1 180 ? -0.644 -7.116 -8.284 1.00 90.69 180 LEU A C 1
ATOM 1391 O O . LEU A 1 180 ? -1.034 -7.364 -7.146 1.00 90.69 180 LEU A O 1
ATOM 1395 N N . ALA A 1 181 ? -1.457 -7.147 -9.341 1.00 92.25 181 ALA A N 1
ATOM 1396 C CA . ALA A 1 181 ? -2.872 -7.493 -9.250 1.00 92.25 181 ALA A CA 1
ATOM 1397 C C . ALA A 1 181 ? -3.071 -8.948 -8.805 1.00 92.25 181 ALA A C 1
ATOM 1399 O O . ALA A 1 181 ? -3.885 -9.208 -7.919 1.00 92.25 181 ALA A O 1
ATOM 1400 N N . GLY A 1 182 ? -2.289 -9.882 -9.357 1.00 94.19 182 GLY A N 1
ATOM 1401 C CA . GLY A 1 182 ? -2.316 -11.290 -8.967 1.00 94.19 182 GLY A CA 1
ATOM 1402 C C . GLY A 1 182 ? -1.986 -11.478 -7.488 1.00 94.19 182 GLY A C 1
ATOM 1403 O O . GLY A 1 182 ? -2.764 -12.075 -6.747 1.00 94.19 182 GLY A O 1
ATOM 1404 N N . PHE A 1 183 ? -0.886 -10.890 -7.016 1.00 93.31 183 PHE A N 1
ATOM 1405 C CA . PHE A 1 183 ? -0.488 -10.976 -5.611 1.00 93.31 183 PHE A CA 1
ATOM 1406 C C . PHE A 1 183 ? -1.425 -10.208 -4.669 1.00 93.31 183 PHE A C 1
ATOM 1408 O O . PHE A 1 183 ? -1.670 -10.674 -3.557 1.00 93.31 183 PHE A O 1
ATOM 1415 N N . ALA A 1 184 ? -2.006 -9.084 -5.096 1.00 92.88 184 ALA A N 1
ATOM 1416 C CA . ALA A 1 184 ? -3.047 -8.394 -4.334 1.00 92.88 184 ALA A CA 1
ATOM 1417 C C . ALA A 1 184 ? -4.299 -9.274 -4.164 1.00 92.88 184 ALA A C 1
ATOM 1419 O O . ALA A 1 184 ? -4.829 -9.381 -3.057 1.00 92.88 184 ALA A O 1
ATOM 1420 N N . GLY A 1 185 ? -4.737 -9.946 -5.236 1.00 94.00 185 GLY A N 1
ATOM 1421 C CA . GLY A 1 185 ? -5.858 -10.888 -5.210 1.00 94.00 185 GLY A CA 1
ATOM 1422 C C . GLY A 1 185 ? -5.580 -12.120 -4.345 1.00 94.00 185 GLY A C 1
ATOM 1423 O O . GLY A 1 185 ? -6.439 -12.528 -3.559 1.00 94.00 185 GLY A O 1
ATOM 1424 N N . LEU A 1 186 ? -4.363 -12.668 -4.417 1.00 93.50 186 LEU A N 1
ATOM 1425 C CA . LEU A 1 186 ? -3.915 -13.758 -3.545 1.00 93.50 186 LEU A CA 1
ATOM 1426 C C . LEU A 1 186 ? -3.893 -13.328 -2.075 1.00 93.50 186 LEU A C 1
ATOM 1428 O O . LEU A 1 186 ? -4.426 -14.041 -1.230 1.00 93.50 186 LEU A O 1
ATOM 1432 N N . GLY A 1 187 ? -3.350 -12.145 -1.772 1.00 91.94 187 GLY A N 1
ATOM 1433 C CA . GLY A 1 187 ? -3.339 -11.587 -0.418 1.00 91.94 187 GLY A CA 1
ATOM 1434 C C . GLY A 1 187 ? -4.751 -11.407 0.142 1.00 91.94 187 GLY A C 1
ATOM 1435 O O . GLY A 1 187 ? -5.033 -11.837 1.260 1.00 91.94 187 GLY A O 1
ATOM 1436 N N . TYR A 1 188 ? -5.664 -10.850 -0.659 1.00 92.69 188 TYR A N 1
ATOM 1437 C CA . TYR A 1 188 ? -7.075 -10.699 -0.297 1.00 92.69 188 TYR A CA 1
ATOM 1438 C C . TYR A 1 188 ? -7.771 -12.040 -0.021 1.00 92.69 188 TYR A C 1
ATOM 1440 O O . TYR A 1 188 ? -8.446 -12.197 1.003 1.00 92.69 188 TYR A O 1
ATOM 1448 N N . SER A 1 189 ? -7.572 -13.017 -0.908 1.00 92.50 189 SER A N 1
ATOM 1449 C CA . SER A 1 189 ? -8.155 -14.356 -0.786 1.00 92.50 189 SER A CA 1
ATOM 1450 C C . SER A 1 189 ? -7.619 -15.085 0.445 1.00 92.50 189 SER A C 1
ATOM 1452 O O . SER A 1 189 ? -8.395 -15.627 1.229 1.00 92.50 189 SER A O 1
ATOM 1454 N N . PHE A 1 190 ? -6.303 -15.026 0.668 1.00 91.81 190 PHE A N 1
ATOM 1455 C CA . PHE A 1 190 ? -5.648 -15.620 1.830 1.00 91.81 190 PHE A CA 1
ATOM 1456 C C . PHE A 1 190 ? -6.123 -14.990 3.144 1.00 91.81 190 PHE A C 1
ATOM 1458 O O . PHE A 1 190 ? -6.478 -15.710 4.075 1.00 91.81 190 PHE A O 1
ATOM 1465 N N . GLY A 1 191 ? -6.196 -13.657 3.217 1.00 88.19 191 GLY A N 1
ATOM 1466 C CA . GLY A 1 191 ? -6.678 -12.951 4.407 1.00 88.19 191 GLY A CA 1
ATOM 1467 C C . GLY A 1 191 ? -8.126 -13.300 4.752 1.00 88.19 191 GLY A C 1
ATOM 1468 O O . GLY A 1 191 ? -8.452 -13.547 5.914 1.00 88.19 191 GLY A O 1
ATOM 1469 N N . THR A 1 192 ? -8.979 -13.408 3.733 1.00 88.50 192 THR A N 1
ATOM 1470 C CA . THR A 1 192 ? -10.389 -13.784 3.902 1.00 88.50 192 THR A CA 1
ATOM 1471 C C . THR A 1 192 ? -10.532 -15.251 4.309 1.00 88.50 192 THR A C 1
ATOM 1473 O O . THR A 1 192 ? -11.315 -15.571 5.204 1.00 88.50 192 THR A O 1
ATOM 1476 N N . TYR A 1 193 ? -9.742 -16.146 3.711 1.00 91.19 193 TYR A N 1
ATOM 1477 C CA . TYR A 1 193 ? -9.688 -17.553 4.105 1.00 91.19 193 TYR A CA 1
ATOM 1478 C C . TYR A 1 193 ? -9.238 -17.717 5.563 1.00 91.19 193 TYR A C 1
ATOM 1480 O O . TYR A 1 193 ? -9.873 -18.448 6.322 1.00 91.19 193 TYR A O 1
ATOM 1488 N N . LEU A 1 194 ? -8.197 -16.991 5.981 1.00 89.06 194 LEU A N 1
ATOM 1489 C CA . LEU A 1 194 ? -7.690 -17.022 7.351 1.00 89.06 194 LEU A CA 1
ATOM 1490 C C . LEU A 1 194 ? -8.725 -16.498 8.357 1.00 89.06 194 LEU A C 1
ATOM 1492 O O . LEU A 1 194 ? -8.916 -17.100 9.413 1.00 89.06 194 LEU A O 1
ATOM 1496 N N . GLU A 1 195 ? -9.441 -15.421 8.020 1.00 88.44 195 GLU A N 1
ATOM 1497 C CA . GLU A 1 195 ? -10.536 -14.897 8.844 1.00 88.44 195 GLU A CA 1
ATOM 1498 C C . GLU A 1 195 ? -11.658 -15.936 9.015 1.00 88.44 195 GLU A C 1
ATOM 1500 O O . GLU A 1 195 ? -12.150 -16.141 10.126 1.00 88.44 195 GLU A O 1
ATOM 1505 N N . LEU A 1 196 ? -12.040 -16.633 7.941 1.00 88.38 196 LEU A N 1
ATOM 1506 C CA . LEU A 1 196 ? -13.036 -17.708 7.995 1.00 88.38 196 LEU A CA 1
ATOM 1507 C C . LEU A 1 196 ? -12.547 -18.908 8.814 1.00 88.38 196 LEU A C 1
ATOM 1509 O O . LEU A 1 196 ? -13.312 -19.461 9.606 1.00 88.38 196 LEU A O 1
ATOM 1513 N N . PHE A 1 197 ? -11.285 -19.300 8.645 1.00 88.50 197 PHE A N 1
ATOM 1514 C CA . PHE A 1 197 ? -10.676 -20.404 9.379 1.00 88.50 197 PHE A CA 1
ATOM 1515 C C . PHE A 1 197 ? -10.637 -20.127 10.886 1.00 88.50 197 PHE A C 1
ATOM 1517 O O . PHE A 1 197 ? -11.130 -20.940 11.666 1.00 88.50 197 PHE A O 1
ATOM 1524 N N . LEU A 1 198 ? -10.140 -18.956 11.295 1.00 86.69 198 LEU A N 1
ATOM 1525 C CA . LEU A 1 198 ? -10.061 -18.575 12.707 1.00 86.69 198 LEU A CA 1
ATOM 1526 C C . LEU A 1 198 ? -11.443 -18.469 13.349 1.00 86.69 198 LEU A C 1
ATOM 1528 O O . LEU A 1 198 ? -11.633 -18.941 14.465 1.00 86.69 198 LEU A O 1
ATOM 1532 N N . ARG A 1 199 ? -12.438 -17.928 12.637 1.00 85.62 199 ARG A N 1
ATOM 1533 C CA . ARG A 1 199 ? -13.825 -17.912 13.128 1.00 85.62 199 ARG A CA 1
ATOM 1534 C C . ARG A 1 199 ? -14.347 -19.319 13.401 1.00 85.62 199 ARG A C 1
ATOM 1536 O O . ARG A 1 199 ? -14.890 -19.560 14.473 1.00 85.62 199 ARG A O 1
ATOM 1543 N N . ARG A 1 200 ? -14.158 -20.249 12.458 1.00 87.25 200 ARG A N 1
ATOM 1544 C CA . ARG A 1 200 ? -14.572 -21.653 12.628 1.00 87.25 200 ARG A CA 1
ATOM 1545 C C . ARG A 1 200 ? -13.827 -22.326 13.780 1.00 87.25 200 ARG A C 1
ATOM 1547 O O . ARG A 1 200 ? -14.425 -23.112 14.505 1.00 87.25 200 ARG A O 1
ATOM 1554 N N . PHE A 1 201 ? -12.544 -22.017 13.951 1.00 86.31 201 PHE A N 1
ATOM 1555 C CA . PHE A 1 201 ? -11.730 -22.541 15.043 1.00 86.31 201 PHE A CA 1
ATOM 1556 C C . PHE A 1 201 ? -12.238 -22.071 16.416 1.00 86.31 201 PHE A C 1
ATOM 1558 O O . PHE A 1 201 ? -12.506 -22.903 17.279 1.00 86.31 201 PHE A O 1
ATOM 1565 N N . TYR A 1 202 ? -12.469 -20.767 16.598 1.00 85.12 202 TYR A N 1
ATOM 1566 C CA . TYR A 1 202 ? -12.994 -20.223 17.857 1.00 85.12 202 TYR A CA 1
ATOM 1567 C C . TYR A 1 202 ? -14.425 -20.684 18.166 1.00 85.12 202 TYR A C 1
ATOM 1569 O O . TYR A 1 202 ? -14.737 -20.984 19.317 1.00 85.12 202 TYR A O 1
ATOM 1577 N N . GLN A 1 203 ? -15.277 -20.815 17.142 1.00 83.25 203 GLN A N 1
ATOM 1578 C CA . GLN A 1 203 ? -16.629 -21.366 17.297 1.00 83.25 203 GLN A CA 1
ATOM 1579 C C . GLN A 1 203 ? -16.611 -22.811 17.812 1.00 83.25 203 GLN A C 1
ATOM 1581 O O . GLN A 1 203 ? -17.441 -23.173 18.637 1.00 83.25 203 GLN A O 1
ATOM 1586 N N . ARG A 1 204 ? -15.648 -23.632 17.372 1.00 83.06 204 ARG A N 1
ATOM 1587 C CA . ARG A 1 204 ? -15.489 -25.013 17.863 1.00 83.06 204 ARG A CA 1
ATOM 1588 C C . ARG A 1 204 ? -15.027 -25.087 19.317 1.00 83.06 204 ARG A C 1
ATOM 1590 O O . ARG A 1 204 ? -15.333 -26.062 19.990 1.00 83.06 204 ARG A O 1
ATOM 1597 N N . HIS A 1 205 ? -14.322 -24.068 19.800 1.00 81.94 205 HIS A N 1
ATOM 1598 C CA . HIS A 1 205 ? -13.833 -23.982 21.177 1.00 81.94 205 HIS A CA 1
ATOM 1599 C C . HIS A 1 205 ? -14.785 -23.217 22.124 1.00 81.94 205 HIS A C 1
ATOM 1601 O O . HIS A 1 205 ? -14.355 -22.798 23.196 1.00 81.94 205 HIS A O 1
ATOM 1607 N N . ASN A 1 206 ? -16.069 -23.041 21.761 1.00 66.69 206 ASN A N 1
ATOM 1608 C CA . ASN A 1 206 ? -17.122 -22.422 22.593 1.00 66.69 206 ASN A CA 1
ATOM 1609 C C . ASN A 1 206 ? -16.735 -21.072 23.223 1.00 66.69 206 ASN A C 1
ATOM 1611 O O . ASN A 1 206 ? -17.170 -20.726 24.318 1.00 66.69 206 ASN A O 1
ATOM 1615 N N . THR A 1 207 ? -15.903 -20.289 22.539 1.00 71.69 207 THR A N 1
ATOM 1616 C CA . THR A 1 207 ? -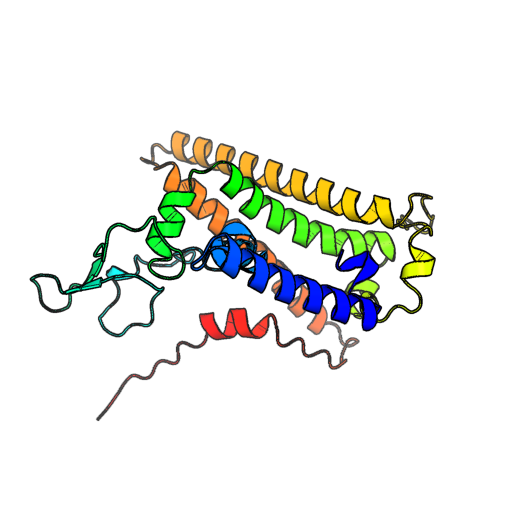15.557 -18.945 23.002 1.00 71.69 207 THR A CA 1
ATOM 1617 C C . THR A 1 207 ? -16.557 -17.954 22.406 1.00 71.69 207 THR A C 1
ATOM 1619 O O . THR A 1 207 ? -16.693 -17.885 21.182 1.00 71.69 207 THR A O 1
ATOM 1622 N N . GLU A 1 208 ? -17.246 -17.175 23.247 1.00 70.06 208 GLU A N 1
ATOM 1623 C CA . GLU A 1 208 ? -18.069 -16.019 22.848 1.00 70.06 208 GLU A CA 1
ATOM 1624 C C . GLU A 1 208 ? -17.196 -15.027 22.063 1.00 70.06 208 GLU A C 1
ATOM 1626 O O . GLU A 1 208 ? -16.489 -14.191 22.627 1.00 70.06 208 GLU A O 1
ATOM 1631 N N . THR A 1 209 ? -17.159 -15.168 20.738 1.00 65.56 209 THR A N 1
ATOM 1632 C CA . THR A 1 209 ? -16.184 -14.452 19.914 1.00 65.56 209 THR A CA 1
ATOM 1633 C C . THR A 1 209 ? -16.879 -13.386 19.083 1.00 65.56 209 THR A C 1
ATOM 1635 O O . THR A 1 209 ? -17.607 -13.685 18.135 1.00 65.56 209 THR A O 1
ATOM 1638 N N . ASN A 1 210 ? -16.607 -12.117 19.397 1.00 79.62 210 ASN A N 1
ATOM 1639 C CA . ASN A 1 210 ? -17.094 -10.994 18.604 1.00 79.62 210 ASN A CA 1
ATOM 1640 C C . ASN A 1 210 ? -16.401 -10.978 17.225 1.00 79.62 210 ASN A C 1
ATOM 1642 O O . ASN A 1 210 ? -15.172 -11.038 17.116 1.00 79.62 210 ASN A O 1
ATOM 1646 N N . ARG A 1 211 ? -17.195 -10.862 16.155 1.00 79.81 211 ARG A N 1
ATOM 1647 C CA . ARG A 1 211 ? -16.740 -10.814 14.755 1.00 79.81 211 ARG A CA 1
ATOM 1648 C C . ARG A 1 211 ? -15.659 -9.757 14.523 1.00 79.81 211 ARG A C 1
ATOM 1650 O O . ARG A 1 211 ? -14.728 -9.971 13.745 1.00 79.81 211 ARG A O 1
ATOM 1657 N N . GLU A 1 212 ? -15.797 -8.625 15.201 1.00 82.00 212 GLU A N 1
ATOM 1658 C CA . GLU A 1 212 ? -14.865 -7.502 15.128 1.00 82.00 212 GLU A CA 1
ATOM 1659 C C . GLU A 1 212 ? -13.502 -7.854 15.724 1.00 82.00 212 GLU A C 1
ATOM 1661 O O . GLU A 1 212 ? -12.471 -7.462 15.180 1.00 82.00 212 GLU A O 1
ATOM 1666 N N . GLN A 1 213 ? -13.489 -8.660 16.786 1.00 80.62 213 GLN A N 1
ATOM 1667 C CA . GLN A 1 213 ? -12.274 -9.053 17.489 1.00 80.62 213 GLN A CA 1
ATOM 1668 C C . GLN A 1 213 ? -11.410 -9.989 16.642 1.00 80.62 213 GLN A C 1
ATOM 1670 O O . GLN A 1 213 ? -10.211 -9.749 16.510 1.00 80.62 213 GLN A O 1
ATOM 1675 N N . VAL A 1 214 ? -12.014 -10.990 15.988 1.00 81.81 214 VAL A N 1
ATOM 1676 C CA . VAL A 1 214 ? -11.278 -11.883 15.071 1.00 81.81 214 VAL A CA 1
ATOM 1677 C C . VAL A 1 214 ? -10.696 -11.091 13.906 1.00 81.81 214 VAL A C 1
ATOM 1679 O O . VAL A 1 214 ? -9.519 -11.228 13.588 1.00 81.81 214 VAL A O 1
ATOM 1682 N N . ARG A 1 215 ? -11.493 -10.214 13.284 1.00 83.50 215 ARG A N 1
ATOM 1683 C CA . ARG A 1 215 ? -11.023 -9.405 12.152 1.00 83.50 215 ARG A CA 1
ATOM 1684 C C . ARG A 1 215 ? -9.875 -8.482 12.553 1.00 83.50 215 ARG A C 1
ATOM 1686 O O . ARG A 1 215 ? -8.884 -8.388 11.833 1.00 83.50 215 ARG A O 1
ATOM 1693 N N . HIS A 1 216 ? -9.995 -7.837 13.709 1.00 84.44 216 HIS A N 1
ATOM 1694 C CA . HIS A 1 216 ? -8.944 -7.002 14.269 1.00 84.44 216 HIS A CA 1
ATOM 1695 C C . HIS A 1 216 ? -7.647 -7.796 14.488 1.00 84.44 216 HIS A C 1
ATOM 1697 O O . HIS A 1 216 ? -6.593 -7.364 14.027 1.00 84.44 216 HIS A O 1
ATOM 1703 N N . GLN A 1 217 ? -7.721 -8.987 15.093 1.00 79.88 217 GLN A N 1
ATOM 1704 C CA . GLN A 1 217 ? -6.559 -9.860 15.305 1.00 79.88 217 GLN A CA 1
ATOM 1705 C C . GLN A 1 217 ? -5.871 -10.255 13.991 1.00 79.88 217 GLN A C 1
ATOM 1707 O O . GLN A 1 217 ? -4.648 -10.173 13.896 1.00 79.88 217 GLN A O 1
ATOM 1712 N N . VAL A 1 218 ? -6.636 -10.608 12.954 1.00 83.06 218 VAL A N 1
ATOM 1713 C CA . VAL A 1 218 ? -6.069 -10.953 11.637 1.00 83.06 218 VAL A CA 1
ATOM 1714 C C . VAL A 1 218 ? -5.429 -9.737 10.960 1.00 83.06 218 VAL A C 1
ATOM 1716 O O . VAL A 1 218 ? -4.384 -9.840 10.323 1.00 83.06 218 VAL A O 1
ATOM 1719 N N . PHE A 1 219 ? -6.033 -8.557 11.094 1.00 81.94 219 PHE A N 1
ATOM 1720 C CA . PHE A 1 219 ? -5.457 -7.309 10.587 1.00 81.94 219 PHE A CA 1
ATOM 1721 C C . PHE A 1 219 ? -4.148 -6.942 11.287 1.00 81.94 219 PHE A C 1
ATOM 1723 O O . PHE A 1 219 ? -3.234 -6.429 10.638 1.00 81.94 219 PHE A O 1
ATOM 1730 N N . GLN A 1 220 ? -4.054 -7.215 12.587 1.00 79.00 220 GLN A N 1
ATOM 1731 C CA . GLN A 1 220 ? -2.827 -7.045 13.351 1.00 79.00 220 GLN A CA 1
ATOM 1732 C C . GLN A 1 220 ? -1.753 -8.043 12.916 1.00 79.00 220 GLN A C 1
ATOM 1734 O O . GLN A 1 220 ? -0.644 -7.630 12.584 1.00 79.00 220 GLN A O 1
ATOM 1739 N N . SER A 1 221 ? -2.074 -9.338 12.840 1.00 75.00 221 SER A N 1
ATOM 1740 C CA . SER A 1 221 ? -1.104 -10.357 12.424 1.00 75.00 221 SER A CA 1
ATOM 1741 C C . SER A 1 221 ? -0.568 -10.084 11.016 1.00 75.00 221 SER A C 1
ATOM 1743 O O . SER A 1 221 ? 0.639 -10.150 10.794 1.00 75.00 221 SER A O 1
ATOM 1745 N N . ALA A 1 222 ? -1.438 -9.678 10.087 1.00 73.88 222 ALA A N 1
ATOM 1746 C CA . ALA A 1 222 ? -1.043 -9.273 8.741 1.00 73.88 222 ALA A CA 1
ATOM 1747 C C . ALA A 1 222 ? -0.064 -8.082 8.742 1.00 73.88 222 ALA A C 1
ATOM 1749 O O . ALA A 1 222 ? 0.835 -8.036 7.911 1.00 73.88 222 ALA A O 1
ATOM 1750 N N . ARG A 1 223 ? -0.182 -7.137 9.683 1.00 73.12 223 ARG A N 1
ATOM 1751 C CA . ARG A 1 223 ? 0.765 -6.016 9.807 1.00 73.12 223 ARG A CA 1
ATOM 1752 C C . ARG A 1 223 ? 2.145 -6.464 10.305 1.00 73.12 223 ARG A C 1
ATOM 1754 O O . ARG A 1 223 ? 3.145 -5.967 9.800 1.00 73.12 223 ARG A O 1
ATOM 1761 N N . PHE A 1 224 ? 2.201 -7.360 11.292 1.00 71.62 224 PHE A N 1
ATOM 1762 C CA . PHE A 1 224 ? 3.448 -7.733 11.980 1.00 71.62 224 PHE A CA 1
ATOM 1763 C C . PHE A 1 224 ? 4.271 -8.819 11.266 1.00 71.62 224 PHE A C 1
ATOM 1765 O O . PHE A 1 224 ? 5.494 -8.835 11.373 1.00 71.62 224 PHE A O 1
ATOM 1772 N N . LEU A 1 225 ? 3.638 -9.735 10.529 1.00 70.94 225 LEU A N 1
ATOM 1773 C CA . LEU A 1 225 ? 4.349 -10.854 9.893 1.00 70.94 225 LEU A CA 1
ATOM 1774 C C . LEU A 1 225 ? 5.446 -10.427 8.891 1.00 70.94 225 LEU A C 1
ATOM 1776 O O . LEU A 1 225 ? 6.535 -11.007 8.935 1.00 70.94 225 LEU A O 1
ATOM 1780 N N . PRO A 1 226 ? 5.235 -9.418 8.018 1.00 67.88 226 PRO A N 1
ATOM 1781 C CA . PRO A 1 226 ? 6.261 -9.004 7.061 1.00 67.88 226 PRO A CA 1
ATOM 1782 C C . PRO A 1 226 ? 7.527 -8.439 7.715 1.00 67.88 226 PRO A C 1
ATOM 1784 O O . PRO A 1 226 ? 8.627 -8.692 7.223 1.00 67.88 226 PRO A O 1
ATOM 1787 N N . SER A 1 227 ? 7.394 -7.691 8.817 1.00 67.25 227 SER A N 1
ATOM 1788 C CA . SER A 1 227 ? 8.543 -7.083 9.499 1.00 67.25 227 SER A CA 1
ATOM 1789 C C . SER A 1 227 ? 9.402 -8.130 10.207 1.00 67.25 227 SER A C 1
ATOM 1791 O O . SER A 1 227 ? 10.627 -8.086 10.090 1.00 67.25 227 SER A O 1
ATOM 1793 N N . ILE A 1 228 ? 8.776 -9.119 10.853 1.00 68.38 228 ILE A N 1
ATOM 1794 C CA . ILE A 1 228 ? 9.481 -10.234 11.506 1.00 68.38 228 ILE A CA 1
ATOM 1795 C C . ILE A 1 228 ? 10.261 -11.058 10.474 1.00 68.38 228 ILE A C 1
ATOM 1797 O O . ILE A 1 228 ? 11.448 -11.320 10.659 1.00 68.38 228 ILE A O 1
ATOM 1801 N N . PHE A 1 229 ? 9.624 -11.423 9.357 1.00 67.12 229 PHE A N 1
ATOM 1802 C CA . PHE A 1 229 ? 10.277 -12.201 8.301 1.00 67.12 229 PHE A CA 1
ATOM 1803 C C . PHE A 1 229 ? 11.480 -11.466 7.693 1.00 67.12 229 PHE A C 1
ATOM 1805 O O . PHE A 1 229 ? 12.538 -12.062 7.484 1.00 67.12 229 PHE A O 1
ATOM 1812 N N . PHE A 1 230 ? 11.338 -10.163 7.429 1.00 65.69 230 PHE A N 1
ATOM 1813 C CA . PHE A 1 230 ? 12.426 -9.361 6.876 1.00 65.69 230 PHE A CA 1
ATOM 1814 C C . PHE A 1 230 ? 13.616 -9.268 7.839 1.00 65.69 230 PHE A C 1
ATOM 1816 O O . PHE A 1 230 ? 14.762 -9.411 7.410 1.00 65.69 230 PHE A O 1
ATOM 1823 N N . HIS A 1 231 ? 13.353 -9.086 9.136 1.00 65.50 231 HIS A N 1
ATOM 1824 C CA . HIS A 1 231 ? 14.404 -8.983 10.144 1.00 65.50 231 HIS A CA 1
ATOM 1825 C C . HIS A 1 231 ? 15.150 -10.309 10.343 1.00 65.50 231 HIS A C 1
ATOM 1827 O O . HIS A 1 231 ? 16.377 -10.324 10.281 1.00 65.50 231 HIS A O 1
ATOM 1833 N N . LEU A 1 232 ? 14.430 -11.431 10.461 1.00 67.12 232 LEU A N 1
ATOM 1834 C CA . LEU A 1 232 ? 15.034 -12.768 10.568 1.00 67.12 232 LEU A CA 1
ATOM 1835 C C . LEU A 1 232 ? 15.920 -13.107 9.361 1.00 67.12 232 LEU A C 1
ATOM 1837 O O . LEU A 1 232 ? 16.983 -13.709 9.498 1.00 67.12 232 LEU A O 1
ATOM 1841 N N . ARG A 1 233 ? 15.513 -12.689 8.157 1.00 64.75 233 ARG A N 1
ATOM 1842 C CA . ARG A 1 233 ? 16.328 -12.900 6.956 1.00 64.75 233 ARG A CA 1
ATOM 1843 C C . ARG A 1 233 ? 17.558 -11.992 6.920 1.00 64.75 233 ARG A C 1
ATOM 1845 O O . ARG A 1 233 ? 18.584 -12.407 6.384 1.00 64.75 233 ARG A O 1
ATOM 1852 N N . ARG A 1 234 ? 17.481 -10.777 7.474 1.00 61.03 234 ARG A N 1
ATOM 1853 C CA . ARG A 1 234 ? 18.634 -9.873 7.588 1.00 61.03 234 ARG A CA 1
ATOM 1854 C C . ARG A 1 234 ? 19.674 -10.426 8.563 1.00 61.03 234 ARG A C 1
ATOM 1856 O O . ARG A 1 234 ? 20.824 -10.577 8.167 1.00 61.03 234 ARG A O 1
ATOM 1863 N N . THR A 1 235 ? 19.258 -10.834 9.762 1.00 58.22 235 THR A N 1
ATOM 1864 C CA . THR A 1 235 ? 20.167 -11.401 10.774 1.00 58.22 235 THR A CA 1
ATOM 1865 C C . THR A 1 235 ? 20.857 -12.678 10.293 1.00 58.22 235 THR A C 1
ATOM 1867 O O . THR A 1 235 ? 22.045 -12.860 10.539 1.00 58.22 235 THR A O 1
ATOM 1870 N N . SER A 1 236 ? 20.163 -13.523 9.519 1.00 57.94 236 SER A N 1
ATOM 1871 C CA . SER A 1 236 ? 20.778 -14.712 8.907 1.00 57.94 236 SER A CA 1
ATOM 1872 C C . SER A 1 236 ? 21.838 -14.396 7.840 1.00 57.94 236 SER A C 1
ATOM 1874 O O . SER A 1 236 ? 22.712 -15.221 7.587 1.00 57.94 236 SER A O 1
ATOM 1876 N N . ARG A 1 237 ? 21.778 -13.214 7.204 1.00 53.12 237 ARG A N 1
ATOM 1877 C CA . ARG A 1 237 ? 22.716 -12.813 6.142 1.00 53.12 237 ARG A CA 1
ATOM 1878 C C . ARG A 1 237 ? 23.947 -12.088 6.693 1.00 53.12 237 ARG A C 1
ATOM 1880 O O . ARG A 1 237 ? 25.025 -12.274 6.140 1.00 53.12 237 ARG A O 1
ATOM 1887 N N . ASP A 1 238 ? 23.805 -11.359 7.803 1.00 51.28 238 ASP A N 1
ATOM 1888 C CA . ASP A 1 238 ? 24.927 -10.705 8.504 1.00 51.28 238 ASP A CA 1
ATOM 1889 C C . ASP A 1 238 ? 25.912 -11.711 9.139 1.00 51.28 238 ASP A C 1
ATOM 1891 O O . ASP A 1 238 ? 27.055 -11.362 9.420 1.00 51.28 238 ASP A O 1
ATOM 1895 N N . GLN A 1 239 ? 25.521 -12.980 9.312 1.00 46.47 239 GLN A N 1
ATOM 1896 C CA . GLN A 1 239 ? 26.425 -14.056 9.751 1.00 46.47 239 GLN A CA 1
ATOM 1897 C C . GLN A 1 239 ? 27.279 -14.664 8.621 1.00 46.47 239 GLN A C 1
ATOM 1899 O O . GLN A 1 239 ? 28.142 -15.495 8.896 1.00 46.47 239 GLN A O 1
ATOM 1904 N N . SER A 1 240 ? 27.087 -14.259 7.359 1.00 39.69 240 SER A N 1
ATOM 1905 C CA . SER A 1 240 ? 27.999 -14.630 6.269 1.00 39.69 240 SER A CA 1
ATOM 1906 C C . SER A 1 240 ? 29.106 -13.575 6.114 1.00 39.69 240 SER A C 1
ATOM 1908 O O . SER A 1 240 ? 28.794 -12.410 5.865 1.00 39.69 240 SER A O 1
ATOM 1910 N N . PRO A 1 241 ? 30.399 -13.948 6.174 1.00 38.88 241 PRO A N 1
ATOM 1911 C CA . PRO A 1 241 ? 31.530 -13.009 6.211 1.00 38.88 241 PRO A CA 1
ATOM 1912 C C . PRO A 1 241 ? 31.796 -12.227 4.903 1.00 38.88 241 PRO A C 1
ATOM 1914 O O . PRO A 1 241 ? 32.854 -11.627 4.758 1.00 38.88 241 PRO A O 1
ATOM 1917 N N . ALA A 1 242 ? 30.861 -12.202 3.947 1.00 42.22 242 ALA A N 1
ATOM 1918 C CA . ALA A 1 242 ? 31.064 -11.637 2.608 1.00 42.22 242 ALA A CA 1
ATOM 1919 C C . ALA A 1 242 ? 30.286 -10.336 2.311 1.00 42.22 242 ALA A C 1
ATOM 1921 O O . ALA A 1 242 ? 30.404 -9.812 1.207 1.00 42.22 242 ALA A O 1
ATOM 1922 N N . ALA A 1 243 ? 29.495 -9.793 3.244 1.00 41.03 243 ALA A N 1
ATOM 1923 C CA . ALA A 1 243 ? 28.605 -8.658 2.961 1.00 41.03 243 ALA A CA 1
ATOM 1924 C C . ALA A 1 243 ? 28.812 -7.458 3.902 1.00 41.03 243 ALA A C 1
ATOM 1926 O O . ALA A 1 243 ? 27.868 -6.958 4.504 1.00 41.03 243 ALA A O 1
ATOM 1927 N N . GLN A 1 244 ? 30.045 -6.955 4.014 1.00 31.38 244 GLN A N 1
ATOM 1928 C CA . GLN A 1 244 ? 30.294 -5.624 4.580 1.00 31.38 244 GLN A CA 1
ATOM 1929 C C . GLN A 1 244 ? 30.224 -4.576 3.462 1.00 31.38 244 GLN A C 1
ATOM 1931 O O . GLN A 1 244 ? 31.211 -4.280 2.796 1.00 31.38 244 GLN A O 1
ATOM 1936 N N . GLY A 1 245 ? 29.029 -4.029 3.238 1.00 32.34 245 GLY A N 1
ATOM 1937 C CA . GLY A 1 245 ? 28.800 -2.859 2.391 1.00 32.34 245 GLY A CA 1
ATOM 1938 C C . GLY A 1 245 ? 27.833 -1.893 3.087 1.00 32.34 245 GLY A C 1
ATOM 1939 O O . GLY A 1 245 ? 26.848 -2.350 3.673 1.00 32.34 245 GLY A O 1
ATOM 1940 N N . PRO A 1 246 ? 28.078 -0.570 3.067 1.00 34.19 246 PRO A N 1
ATOM 1941 C CA . PRO A 1 246 ? 27.287 0.382 3.831 1.00 34.19 246 PRO A CA 1
ATOM 1942 C C . PRO A 1 246 ? 26.004 0.719 3.065 1.00 34.19 246 PRO A C 1
ATOM 1944 O O . PRO A 1 246 ? 25.996 1.561 2.173 1.00 34.19 246 PRO A O 1
ATOM 1947 N N . ALA A 1 247 ? 24.899 0.063 3.412 1.00 32.94 247 ALA A N 1
ATOM 1948 C CA . ALA A 1 247 ? 23.563 0.473 2.985 1.00 32.94 247 ALA A CA 1
ATOM 1949 C C . ALA A 1 247 ? 22.682 0.696 4.220 1.00 32.94 247 ALA A C 1
ATOM 1951 O O . ALA A 1 247 ? 21.880 -0.151 4.625 1.00 32.94 247 ALA A O 1
ATOM 1952 N N . SER A 1 248 ? 22.863 1.856 4.849 1.00 28.39 248 SER A N 1
ATOM 1953 C CA . SER A 1 248 ? 21.948 2.408 5.842 1.00 28.39 248 SER A CA 1
ATOM 1954 C C . SER A 1 248 ? 20.653 2.839 5.140 1.00 28.39 248 SER A C 1
ATOM 1956 O O . SER A 1 248 ? 20.612 3.830 4.417 1.00 28.39 248 SER A O 1
ATOM 1958 N N . PHE A 1 249 ? 19.579 2.069 5.331 1.00 37.62 249 PHE A N 1
ATOM 1959 C CA . PHE A 1 249 ? 18.214 2.453 4.959 1.00 37.62 249 PHE A CA 1
ATOM 1960 C C . PHE A 1 249 ? 17.496 2.971 6.219 1.00 37.62 249 PHE A C 1
ATOM 1962 O O . PHE A 1 249 ? 17.001 2.157 6.995 1.00 37.62 249 PHE A O 1
ATOM 1969 N N . PRO A 1 250 ? 17.372 4.295 6.427 1.00 33.00 250 PRO A N 1
ATOM 1970 C CA . PRO A 1 250 ? 16.825 4.869 7.665 1.00 33.00 250 PRO A CA 1
ATOM 1971 C C . PRO A 1 250 ? 15.290 4.758 7.796 1.00 33.00 250 PRO A C 1
ATOM 1973 O O . PRO A 1 250 ? 14.705 5.244 8.759 1.00 33.00 250 PRO A O 1
ATOM 1976 N N . GLY A 1 251 ? 14.596 4.148 6.828 1.00 33.19 251 GLY A N 1
ATOM 1977 C CA . GLY A 1 251 ? 13.127 4.160 6.768 1.00 33.19 251 GLY A CA 1
ATOM 1978 C C . GLY A 1 251 ? 12.413 3.090 7.602 1.00 33.19 251 GLY A C 1
ATOM 1979 O O . GLY A 1 251 ? 11.245 3.273 7.934 1.00 33.19 251 GLY A O 1
ATOM 1980 N N . ILE A 1 252 ? 13.079 1.976 7.924 1.00 38.75 252 ILE A N 1
ATOM 1981 C CA . ILE A 1 252 ? 12.476 0.863 8.688 1.00 38.75 252 ILE A CA 1
ATOM 1982 C C . ILE A 1 252 ? 12.866 0.947 10.166 1.00 38.75 252 ILE A C 1
ATOM 1984 O O . ILE A 1 252 ? 12.034 0.650 11.023 1.00 38.75 252 ILE A O 1
ATOM 1988 N N . ASP A 1 253 ? 14.069 1.446 10.459 1.00 28.72 253 ASP A N 1
ATOM 1989 C CA . ASP A 1 253 ? 14.539 1.630 11.832 1.00 28.72 253 ASP A CA 1
ATOM 1990 C C . ASP A 1 253 ? 13.644 2.618 12.596 1.00 28.72 253 ASP A C 1
ATOM 1992 O O . ASP A 1 253 ? 13.270 2.325 13.721 1.00 28.72 253 ASP A O 1
ATOM 1996 N N . CYS A 1 254 ? 13.122 3.681 11.966 1.00 31.14 254 CYS A N 1
ATOM 1997 C CA . CYS A 1 254 ? 12.160 4.594 12.614 1.00 31.14 254 CYS A CA 1
ATOM 1998 C C . CYS A 1 254 ? 10.841 3.931 13.065 1.00 31.14 254 CYS A C 1
ATOM 2000 O O . CYS A 1 254 ? 10.272 4.333 14.080 1.00 31.14 254 CYS A O 1
ATOM 2002 N N . LEU A 1 255 ? 10.340 2.918 12.345 1.00 36.00 255 LEU A N 1
ATOM 2003 C CA . LEU A 1 255 ? 9.111 2.207 12.738 1.00 36.00 255 LEU A CA 1
ATOM 2004 C C . LEU A 1 255 ? 9.335 1.308 13.962 1.00 36.00 255 LEU A C 1
ATOM 2006 O O . LEU A 1 255 ? 8.393 1.061 14.714 1.00 36.00 255 LEU A O 1
ATOM 2010 N N . TYR A 1 256 ? 10.572 0.852 14.170 1.00 37.12 256 TYR A N 1
ATOM 2011 C CA . TYR A 1 256 ? 10.974 0.079 15.342 1.00 37.12 256 TYR A CA 1
ATOM 2012 C C . TYR A 1 256 ? 11.412 0.979 16.505 1.00 37.12 256 TYR A C 1
ATOM 2014 O O . TYR A 1 256 ? 11.025 0.714 17.640 1.00 37.12 256 TYR A O 1
ATOM 2022 N N . GLN A 1 257 ? 12.115 2.080 16.229 1.00 29.12 257 GLN A N 1
ATOM 2023 C CA . GLN A 1 257 ? 12.593 3.042 17.224 1.00 29.12 257 GLN A CA 1
ATOM 2024 C C . GLN A 1 257 ? 11.420 3.677 17.990 1.00 29.12 257 GLN A C 1
ATOM 2026 O O . GLN A 1 257 ? 11.433 3.718 19.213 1.00 29.12 257 GLN A O 1
ATOM 2031 N N . CYS A 1 258 ? 10.322 4.027 17.305 1.00 31.03 258 CYS A N 1
ATOM 2032 C CA . CYS A 1 258 ? 9.105 4.508 17.975 1.00 31.03 258 CYS A CA 1
ATOM 2033 C C . CYS A 1 258 ? 8.374 3.444 18.816 1.00 31.03 258 CYS A C 1
ATOM 2035 O O . CYS A 1 258 ? 7.495 3.799 19.599 1.00 31.03 258 CYS A O 1
ATOM 2037 N N . SER A 1 259 ? 8.682 2.156 18.637 1.00 34.12 259 SER A N 1
ATOM 2038 C CA . SER A 1 259 ? 8.022 1.063 19.356 1.00 34.12 259 SER A CA 1
ATOM 2039 C C . SER A 1 259 ? 8.912 0.402 20.418 1.00 34.12 259 SER A C 1
ATOM 2041 O O . SER A 1 259 ? 8.373 -0.327 21.250 1.00 34.12 259 SER A O 1
ATOM 2043 N N . LEU A 1 260 ? 10.230 0.651 20.401 1.00 29.55 260 LEU A N 1
ATOM 2044 C CA . LEU A 1 260 ? 11.213 0.136 21.363 1.00 29.55 260 LEU A CA 1
ATOM 2045 C C . LEU A 1 260 ? 11.830 1.216 22.267 1.00 29.55 260 LEU A C 1
ATOM 2047 O O . LEU A 1 260 ? 12.207 0.872 23.384 1.00 29.55 260 LEU A O 1
ATOM 2051 N N . ASP A 1 261 ? 11.874 2.496 21.871 1.00 27.48 261 ASP A N 1
ATOM 2052 C CA . ASP A 1 261 ? 12.335 3.576 22.759 1.00 27.48 261 ASP A CA 1
ATOM 2053 C C . ASP A 1 261 ? 11.209 4.034 23.701 1.00 27.48 261 ASP A C 1
ATOM 2055 O O . ASP A 1 261 ? 10.635 5.117 23.593 1.00 27.48 261 ASP A O 1
ATOM 2059 N N . LEU A 1 262 ? 10.907 3.170 24.669 1.00 29.58 262 LEU A N 1
ATOM 2060 C CA . LEU A 1 262 ? 10.443 3.568 25.994 1.00 29.58 262 LEU A CA 1
ATOM 2061 C C . LEU A 1 262 ? 11.658 3.477 26.931 1.00 29.58 262 LEU A C 1
ATOM 2063 O O . LEU A 1 262 ? 11.842 2.445 27.581 1.00 29.58 262 LEU A O 1
ATOM 2067 N N . PRO A 1 263 ? 12.517 4.510 27.030 1.00 32.69 263 PRO A N 1
ATOM 2068 C CA . PRO A 1 263 ? 13.415 4.583 28.161 1.00 32.69 263 PRO A CA 1
ATOM 2069 C C . PRO A 1 263 ? 12.566 4.809 29.414 1.00 32.69 263 PRO A C 1
ATOM 2071 O O . PRO A 1 263 ? 11.912 5.837 29.592 1.00 32.69 263 PRO A O 1
ATOM 2074 N N . TYR A 1 264 ? 12.583 3.792 30.272 1.00 34.47 264 TYR A N 1
ATOM 2075 C CA . TYR A 1 264 ? 12.452 3.935 31.712 1.00 34.47 264 TYR A CA 1
ATOM 2076 C C . TYR A 1 264 ? 13.223 5.183 32.167 1.00 34.47 264 TYR A C 1
ATOM 2078 O O . TYR A 1 264 ? 14.450 5.181 32.198 1.00 34.47 264 TYR A O 1
ATOM 2086 N N . LEU A 1 265 ? 12.507 6.234 32.551 1.00 27.95 265 LEU A N 1
ATOM 2087 C CA . LEU A 1 265 ? 13.021 7.263 33.448 1.00 27.95 265 LEU A CA 1
ATOM 2088 C C . LEU A 1 265 ? 12.095 7.295 34.656 1.00 27.95 265 LEU A C 1
ATOM 2090 O O . LEU A 1 265 ? 11.147 8.071 34.750 1.00 27.95 265 LEU A O 1
ATOM 2094 N N . GLY A 1 266 ? 12.352 6.340 35.545 1.00 28.78 266 GLY A N 1
ATOM 2095 C CA . GLY A 1 266 ? 11.986 6.455 36.942 1.00 28.78 266 GLY A CA 1
ATOM 2096 C C . GLY A 1 266 ? 13.058 7.237 37.700 1.00 28.78 266 GLY A C 1
ATOM 2097 O O . GLY A 1 266 ? 14.229 7.206 37.332 1.00 28.78 266 GLY A O 1
ATOM 2098 N N . THR A 1 267 ? 12.588 7.865 38.780 1.00 29.27 267 THR A N 1
ATOM 2099 C CA . THR A 1 267 ? 13.301 8.367 39.969 1.00 29.27 267 THR A CA 1
ATOM 2100 C C . THR A 1 267 ? 14.114 9.663 39.840 1.00 29.27 267 THR A C 1
ATOM 2102 O O . THR A 1 267 ? 15.276 9.625 39.460 1.00 29.27 267 THR A O 1
ATOM 2105 N N . GLN A 1 268 ? 13.444 10.790 40.147 1.00 28.70 268 GLN A N 1
ATOM 2106 C CA . GLN A 1 268 ? 13.599 11.661 41.346 1.00 28.70 268 GLN A CA 1
ATOM 2107 C C . GLN A 1 268 ? 15.011 11.989 41.890 1.00 28.70 268 GLN A C 1
ATOM 2109 O O . GLN A 1 268 ? 15.942 11.221 41.659 1.00 28.70 268 GLN A O 1
ATOM 2114 N N . PRO A 1 269 ? 15.200 13.075 42.678 1.00 44.03 269 PRO A N 1
ATOM 2115 C CA . PRO A 1 269 ? 14.227 13.799 43.524 1.00 44.03 269 PRO A CA 1
ATOM 2116 C C . PRO A 1 269 ? 13.614 15.073 42.934 1.00 44.03 269 PRO A C 1
ATOM 2118 O O . PRO A 1 269 ? 14.333 15.840 42.259 1.00 44.03 269 PRO A O 1
#

Secondary structure (DSSP, 8-state):
-IIIIITT-HHHHHHHHHHHHHHHHHHHHHH-TTHIIIII-HHHHHHHHHS-S--TTPPPGGGSPTT----S--EEE-SSTT-EEE---SSS---TTT-HHHHHHHHHT-HHHHHHHHHHHHHHHHHHHHHHHHHSSTHHHHH-GGGS-TTGGGGTTSEEEEETTEEEEEEHHHHHHHHHHHHHHHHHHHHHHHHHHHHHHHHHTT----HHHHHHHHHHHHHHHHHHHHHHHHHHHHTSTT-------HHHHHHHHHHH---------

Sequence (269 aa):
MRILFVNSSRISLAMLLILTILGAIATITLYGGRSWCHYVCPFGMVQTVFTGPRGLLGSKAHTKPMGSITQSMCRTVGPEPGQEQSTCINCKSPCLDIDSEKSYWYHLNRPGRQLVQYGYLGLVVGYIVYYLLYAGNPDYYFSGAWSHEPNQLGSLLKPGFYIAGEAINIPKLVAAPLTLAGFAGLGYSFGTYLELFLRRFYQRHNTETNREQVRHQVFQSARFLPSIFFHLRRTSRDQSPAAQGPASFPGIDCLYQCSLDLPYLGTQP

Foldseek 3Di:
DCLQFQQADPVSVVVVVVVLVVVCVVCCVPVNDPCCLVPPDPVNLVCLLQVAPAAPPGDDQQPDWPPDDHAAFAWDDDPDPGRIDGDDDDDDDDDCNRHVHNNCLVCLPPPVNLLSLQLVLLLVVLVQVQQCQQVVDSVSVVVCVSRHDPPSVVQQQPQRGQHPNDGDRDGNVCSSVVSSVVSSVVSSVVLVVQLVVVVVVVVVVPDPDDSSNSSVSSSNCSSPVVVVVVVVVVVVVVPDPPDPDDDDDPPVVVSVCVVPPPPDDDDDD